Protein AF-A0A2V5U5K7-F1 (afdb_monomer_lite)

Secondary structure (DSSP, 8-state):
-EEE-GGG-EEE------B-TTS-THHHHHHHHHHHHH---------S--TTB-TTHHHHHHTTGGGTTHHHHHHTTS-EEESSPPBPHHHHHT--TTGGGGGGSPPEEE-HHHHH--TT--HHHHHHHHHHHHHH--HHHHHHHHHHHHHHHHHHHHHTSPPP----------------------------------------

pLDDT: mean 73.52, std 21.2, range [29.97, 96.19]

Sequence (204 aa):
QKRVGLGGRHFFIWKFRTMKMSAETQTHEHYFEQLMRIDCPMTKLDAFSDPRLAPFGRILRASGLDELPQIFNVLCGEMSLVGPRPCTPNEFAHYEPWQRERVNGLPGLTGYWQVNGKNKTTFNEMIAMDLFYLKNMSILLDLKIMLKTCAVIAEQLFESRPAARCNLEDGSPRSPAAPSQQSGSHRSPTYANFPHVTGISSKQ

Structure (mmCIF, N/CA/C/O backbone):
data_AF-A0A2V5U5K7-F1
#
_entry.id   AF-A0A2V5U5K7-F1
#
loop_
_atom_site.group_PDB
_atom_site.id
_atom_site.type_symbol
_atom_site.label_atom_id
_atom_site.label_alt_id
_atom_site.label_comp_id
_atom_site.label_asym_id
_atom_site.label_entity_id
_atom_site.label_seq_id
_atom_site.pdbx_PDB_ins_code
_atom_site.Cartn_x
_atom_site.Cartn_y
_atom_site.Cartn_z
_atom_site.occupancy
_atom_site.B_iso_or_equiv
_atom_site.auth_seq_id
_atom_site.auth_comp_id
_atom_site.auth_asym_id
_atom_site.auth_atom_id
_atom_site.pdbx_PDB_model_num
ATOM 1 N N . GLN A 1 1 ? -6.409 -7.627 -11.036 1.00 88.19 1 GLN A N 1
ATOM 2 C CA . GLN A 1 1 ? -5.490 -8.653 -10.481 1.00 88.19 1 GLN A CA 1
ATOM 3 C C . GLN A 1 1 ? -6.052 -9.144 -9.150 1.00 88.19 1 GLN A C 1
ATOM 5 O O . GLN A 1 1 ? -6.595 -8.323 -8.426 1.00 88.19 1 GLN A O 1
ATOM 10 N N . LYS A 1 2 ? -5.966 -10.441 -8.821 1.00 92.31 2 LYS A N 1
ATOM 11 C CA . LYS A 1 2 ? -6.504 -10.967 -7.551 1.00 92.31 2 LYS A CA 1
ATOM 12 C C . LYS A 1 2 ? -5.651 -10.511 -6.358 1.00 92.31 2 LYS A C 1
ATOM 14 O O . LYS A 1 2 ? -4.417 -10.533 -6.433 1.00 92.31 2 LYS A O 1
ATOM 19 N N . ARG A 1 3 ? -6.306 -10.086 -5.281 1.00 94.19 3 ARG A N 1
ATOM 20 C CA . ARG A 1 3 ? -5.706 -9.610 -4.027 1.00 94.19 3 ARG A CA 1
ATOM 21 C C . ARG A 1 3 ? -6.491 -10.108 -2.826 1.00 94.19 3 ARG A C 1
ATOM 23 O O . ARG A 1 3 ? -7.615 -10.586 -2.978 1.00 94.19 3 ARG A O 1
ATOM 30 N N . VAL A 1 4 ? -5.872 -10.004 -1.659 1.00 94.69 4 VAL A N 1
ATOM 31 C CA . VAL A 1 4 ? -6.498 -10.255 -0.361 1.00 94.69 4 VAL A CA 1
ATOM 32 C C . VAL A 1 4 ? -6.876 -8.910 0.262 1.00 94.69 4 VAL A C 1
ATOM 34 O O . VAL A 1 4 ? -6.059 -7.991 0.298 1.00 94.69 4 VAL A O 1
ATOM 37 N N . GLY A 1 5 ? -8.128 -8.786 0.687 1.00 93.06 5 GLY A N 1
ATOM 38 C CA . GLY A 1 5 ? -8.700 -7.614 1.343 1.00 93.06 5 GLY A CA 1
ATOM 39 C C . GLY A 1 5 ? -9.180 -7.933 2.757 1.00 93.06 5 GLY A C 1
ATOM 40 O O . GLY A 1 5 ? -8.693 -8.872 3.390 1.00 93.06 5 GLY A O 1
ATOM 41 N N . LEU A 1 6 ? -10.143 -7.148 3.244 1.00 94.75 6 LEU A N 1
ATOM 42 C CA . LEU A 1 6 ? -10.627 -7.222 4.624 1.00 94.75 6 LEU A CA 1
ATOM 43 C C . LEU A 1 6 ? -11.079 -8.641 5.010 1.00 94.75 6 LEU A C 1
ATOM 45 O O . LEU A 1 6 ? -11.824 -9.303 4.280 1.00 94.75 6 LEU A O 1
ATOM 49 N N . GLY A 1 7 ? -10.623 -9.104 6.173 1.00 93.69 7 GLY A N 1
ATOM 50 C CA . GLY A 1 7 ? -10.934 -10.426 6.717 1.00 93.69 7 GLY A CA 1
ATOM 51 C C . GLY A 1 7 ? -10.359 -11.582 5.896 1.00 93.69 7 GLY A C 1
ATOM 52 O O . GLY A 1 7 ? -10.878 -12.692 5.958 1.00 93.69 7 GLY A O 1
ATOM 53 N N . GLY A 1 8 ? -9.339 -11.329 5.070 1.00 92.62 8 GLY A N 1
ATOM 54 C CA . GLY A 1 8 ? -8.746 -12.344 4.198 1.00 92.62 8 GLY A CA 1
ATOM 55 C C . GLY A 1 8 ? -9.569 -12.637 2.939 1.00 92.62 8 GLY A C 1
ATOM 56 O O . GLY A 1 8 ? -9.265 -13.576 2.202 1.00 92.62 8 GLY A O 1
ATOM 57 N N . ARG A 1 9 ? -10.622 -11.856 2.664 1.00 93.75 9 ARG A N 1
ATOM 58 C CA . ARG A 1 9 ? -11.471 -12.058 1.486 1.00 93.75 9 ARG A CA 1
ATOM 59 C C . ARG A 1 9 ? -10.730 -11.693 0.211 1.00 93.75 9 ARG A C 1
ATOM 61 O O . ARG A 1 9 ? -10.046 -10.678 0.137 1.00 93.75 9 ARG A O 1
ATOM 68 N N . HIS A 1 10 ? -10.918 -12.491 -0.831 1.00 95.06 10 HIS A N 1
ATOM 69 C CA . HIS A 1 10 ? -10.359 -12.170 -2.135 1.00 95.06 10 HIS A CA 1
ATOM 70 C C . HIS A 1 10 ? -11.189 -11.110 -2.861 1.00 95.06 10 HIS A C 1
ATOM 72 O O . HIS A 1 10 ? -12.415 -11.189 -2.870 1.00 95.06 10 HIS A O 1
ATOM 78 N N . PHE A 1 11 ? -10.508 -10.186 -3.534 1.00 94.25 11 PHE A N 1
ATOM 79 C CA . PHE A 1 11 ? -11.113 -9.214 -4.443 1.00 94.25 11 PHE A CA 1
ATOM 80 C C . PHE A 1 11 ? -10.191 -8.946 -5.640 1.00 94.25 11 PHE A C 1
ATOM 82 O O . PHE A 1 11 ? -9.052 -9.433 -5.691 1.00 94.25 11 PHE A O 1
ATOM 89 N N . PHE A 1 12 ? -10.683 -8.211 -6.636 1.00 93.62 12 PHE A N 1
ATOM 90 C CA . PHE A 1 12 ? -9.912 -7.883 -7.832 1.00 93.62 12 PHE A CA 1
ATOM 91 C C . PHE A 1 12 ? -9.558 -6.403 -7.868 1.00 93.62 12 PHE A C 1
ATOM 93 O O . PHE A 1 12 ? -10.430 -5.567 -8.051 1.00 93.62 12 PHE A O 1
ATOM 100 N N . ILE A 1 13 ? -8.264 -6.087 -7.808 1.00 91.94 13 ILE A N 1
ATOM 101 C CA . ILE A 1 13 ? -7.799 -4.720 -8.058 1.00 91.94 13 ILE A CA 1
ATOM 102 C C . ILE A 1 13 ? -7.839 -4.403 -9.551 1.00 91.94 13 ILE A C 1
ATOM 104 O O . ILE A 1 13 ? -7.396 -5.212 -10.383 1.00 91.94 13 ILE A O 1
ATOM 108 N N . TRP A 1 14 ? -8.313 -3.213 -9.891 1.00 88.12 14 TRP A N 1
ATOM 109 C CA . TRP A 1 14 ? -8.261 -2.690 -11.249 1.00 88.12 14 TRP A CA 1
ATOM 110 C C . TRP A 1 14 ? -6.932 -1.968 -11.475 1.00 88.12 14 TRP A C 1
ATOM 112 O O . TRP A 1 14 ? -6.544 -1.111 -10.696 1.00 88.12 14 TRP A O 1
ATOM 122 N N . LYS A 1 15 ? -6.211 -2.298 -12.548 1.00 83.88 15 LYS A N 1
ATOM 123 C CA . LYS A 1 15 ? -5.007 -1.560 -12.955 1.00 83.88 15 LYS A CA 1
ATOM 124 C C . LYS A 1 15 ? -4.813 -1.635 -14.458 1.00 83.88 15 LYS A C 1
ATOM 126 O O . LYS A 1 15 ? -5.162 -2.648 -15.071 1.00 83.88 15 LYS A O 1
ATOM 131 N N . PHE A 1 16 ? -4.214 -0.607 -15.048 1.00 82.44 16 PHE A N 1
ATOM 132 C CA . PHE A 1 16 ? -3.812 -0.683 -16.445 1.00 82.44 16 PHE A CA 1
ATOM 133 C C . PHE A 1 16 ? -2.623 -1.630 -16.607 1.00 82.44 16 PHE A C 1
ATOM 135 O O . PHE A 1 16 ? -1.708 -1.712 -15.780 1.00 82.44 16 PHE A O 1
ATOM 142 N N . ARG A 1 17 ? -2.641 -2.389 -17.701 1.00 80.00 17 ARG A N 1
ATOM 143 C CA . ARG A 1 17 ? -1.547 -3.290 -18.049 1.00 80.00 1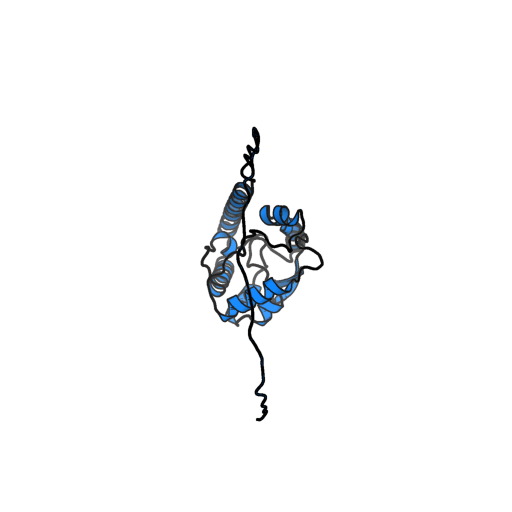7 ARG A CA 1
ATOM 144 C C . ARG A 1 17 ? -0.373 -2.469 -18.581 1.00 80.00 17 ARG A C 1
ATOM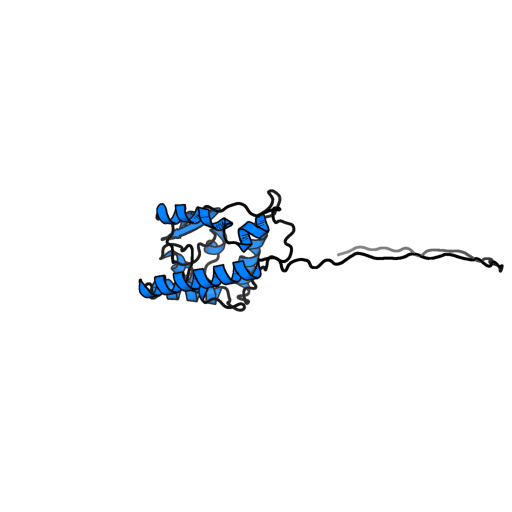 146 O O . ARG A 1 17 ? -0.487 -1.817 -19.610 1.00 80.00 17 ARG A O 1
ATOM 153 N N . THR A 1 18 ?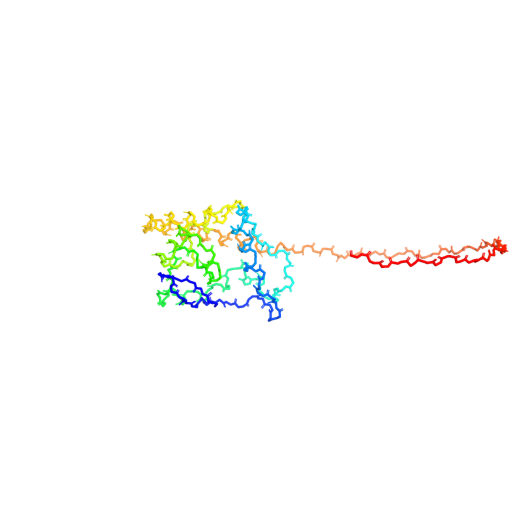 0.770 -2.561 -17.907 1.00 75.31 18 THR A N 1
ATOM 154 C CA . THR A 1 18 ? 2.004 -1.844 -18.280 1.00 75.31 18 THR A CA 1
ATOM 155 C C . THR A 1 18 ? 3.102 -2.753 -18.849 1.00 75.31 18 THR A C 1
ATOM 157 O O . THR A 1 18 ? 4.095 -2.259 -19.383 1.00 75.31 18 THR A O 1
ATOM 160 N N . MET A 1 19 ? 2.920 -4.079 -18.796 1.00 76.25 19 MET A N 1
ATOM 161 C CA . MET A 1 19 ? 3.853 -5.085 -19.332 1.00 76.25 19 MET A CA 1
ATOM 162 C C . MET A 1 19 ? 3.303 -5.761 -20.596 1.00 76.25 19 MET A C 1
ATOM 164 O O . MET A 1 19 ? 2.086 -5.917 -20.740 1.00 76.25 19 MET A O 1
ATOM 168 N N . LYS A 1 20 ? 4.200 -6.189 -21.496 1.00 71.62 20 LYS A N 1
ATOM 169 C CA . LYS A 1 20 ? 3.875 -6.958 -22.715 1.00 71.62 20 LYS A CA 1
ATOM 170 C C . LYS A 1 20 ? 3.161 -8.275 -22.362 1.00 71.62 20 LYS A C 1
ATOM 172 O O . LYS A 1 20 ? 3.387 -8.830 -21.292 1.00 71.62 20 LYS A O 1
ATOM 177 N N . MET A 1 21 ? 2.311 -8.794 -23.257 1.00 56.88 21 MET A N 1
ATOM 178 C CA . MET A 1 21 ? 1.532 -10.027 -23.015 1.00 56.88 21 MET A CA 1
ATOM 179 C C . MET A 1 21 ? 2.399 -11.251 -22.691 1.00 56.88 21 MET A C 1
ATOM 181 O O . MET A 1 21 ? 2.011 -12.041 -21.840 1.00 56.88 21 MET A O 1
ATOM 185 N N . SER A 1 22 ? 3.572 -11.368 -23.315 1.00 56.72 22 SER A N 1
ATOM 186 C CA . SER A 1 22 ? 4.508 -12.483 -23.112 1.00 56.72 22 SER A CA 1
ATOM 187 C C . SER A 1 22 ? 5.474 -12.275 -21.942 1.00 56.72 22 SER A C 1
ATOM 189 O O . SER A 1 22 ? 6.411 -13.049 -21.776 1.00 56.72 22 SER A O 1
ATOM 191 N N . ALA A 1 23 ? 5.308 -11.205 -21.161 1.00 57.84 23 ALA A N 1
ATOM 192 C CA . ALA A 1 23 ? 6.158 -10.963 -20.011 1.00 57.84 23 ALA A CA 1
ATOM 193 C C . ALA A 1 23 ? 5.717 -11.833 -18.831 1.00 57.84 23 ALA A C 1
ATOM 195 O O . ALA A 1 23 ? 4.602 -11.701 -18.318 1.00 57.84 23 ALA A O 1
ATOM 196 N N . GLU A 1 24 ? 6.615 -12.700 -18.383 1.00 53.34 24 GLU A N 1
ATOM 197 C CA . GLU A 1 24 ? 6.381 -13.564 -17.237 1.00 53.34 24 GLU A CA 1
ATOM 198 C C . GLU A 1 24 ? 6.115 -12.723 -15.977 1.00 53.34 24 GLU A C 1
ATOM 200 O O . GLU A 1 24 ? 6.909 -11.863 -15.588 1.00 53.34 24 GLU A O 1
ATOM 205 N N . THR A 1 25 ? 4.942 -12.929 -15.372 1.00 56.34 25 THR A N 1
ATOM 206 C CA . THR A 1 25 ? 4.463 -12.164 -14.204 1.00 56.34 25 THR A CA 1
ATOM 207 C C . THR A 1 25 ? 5.018 -12.726 -12.882 1.00 56.34 25 THR A C 1
ATOM 209 O O . THR A 1 25 ? 4.936 -12.065 -11.849 1.00 56.34 25 THR A O 1
ATOM 212 N N . GLN A 1 26 ? 5.645 -13.910 -12.924 1.00 56.28 26 GLN A N 1
ATOM 213 C CA . GLN A 1 26 ? 6.143 -14.656 -11.759 1.00 56.28 26 GLN A CA 1
ATOM 214 C C . GLN A 1 26 ? 7.311 -13.965 -11.035 1.00 56.28 26 GLN A C 1
ATOM 216 O O . GLN A 1 26 ? 7.551 -14.217 -9.859 1.00 56.28 26 GLN A O 1
ATOM 221 N N . THR A 1 27 ? 8.018 -13.039 -11.692 1.00 61.28 27 THR A N 1
ATOM 222 C CA . THR A 1 27 ? 9.215 -12.400 -11.117 1.00 61.28 27 THR A CA 1
ATOM 223 C C . THR A 1 27 ? 8.913 -11.552 -9.881 1.00 61.28 27 THR A C 1
ATOM 225 O O . THR A 1 27 ? 9.744 -11.473 -8.986 1.00 61.28 27 THR A O 1
ATOM 228 N N . HIS A 1 28 ? 7.738 -10.916 -9.807 1.00 64.19 28 HIS A N 1
ATOM 229 C CA . HIS A 1 28 ? 7.380 -10.101 -8.641 1.00 64.19 28 HIS A CA 1
ATOM 230 C C . HIS A 1 28 ? 6.989 -10.971 -7.440 1.00 64.19 28 HIS A C 1
ATOM 232 O O . HIS A 1 28 ? 7.332 -10.641 -6.313 1.00 64.19 28 HIS A O 1
ATOM 238 N N . GLU A 1 29 ? 6.288 -12.083 -7.668 1.00 66.38 29 GLU A N 1
ATOM 239 C CA . GLU A 1 29 ? 5.930 -13.022 -6.598 1.00 66.38 29 GLU A CA 1
ATOM 240 C C . GLU A 1 29 ? 7.185 -13.690 -6.033 1.00 66.38 29 GLU A C 1
ATOM 242 O O . GLU A 1 29 ? 7.391 -13.656 -4.823 1.00 66.38 29 GLU A O 1
ATOM 247 N N . HIS A 1 30 ? 8.087 -14.149 -6.905 1.00 65.06 30 HIS A N 1
ATOM 248 C CA . HIS A 1 30 ? 9.353 -14.739 -6.479 1.00 65.06 30 HIS A CA 1
ATOM 249 C C . HIS A 1 30 ? 10.253 -13.744 -5.729 1.00 65.06 30 HIS A C 1
ATOM 251 O O . HIS A 1 30 ? 10.890 -14.100 -4.741 1.00 65.06 30 HIS A O 1
ATOM 257 N N . TYR A 1 31 ? 10.278 -12.476 -6.157 1.00 70.75 31 TYR A N 1
ATOM 258 C CA . TYR A 1 31 ? 11.015 -11.426 -5.452 1.00 70.75 31 TYR A CA 1
ATOM 259 C C . TYR A 1 31 ? 10.493 -11.226 -4.023 1.00 70.75 31 TYR A C 1
ATOM 261 O O . TYR A 1 31 ? 11.276 -11.200 -3.077 1.00 70.75 31 TYR A O 1
ATOM 269 N N . PHE A 1 32 ? 9.171 -11.142 -3.845 1.00 70.44 32 PHE A N 1
ATOM 270 C CA . PHE A 1 32 ? 8.579 -11.008 -2.513 1.00 70.44 32 PHE A CA 1
ATOM 271 C C . PHE A 1 32 ? 8.775 -12.260 -1.654 1.00 70.44 32 PHE A C 1
ATOM 273 O O . PHE A 1 32 ? 9.061 -12.127 -0.470 1.00 70.44 32 PHE A O 1
ATOM 280 N N . GLU A 1 33 ? 8.695 -13.462 -2.225 1.00 73.81 33 GLU A N 1
ATOM 281 C CA . GLU A 1 33 ? 9.037 -14.703 -1.516 1.00 73.81 33 GLU A CA 1
ATOM 282 C C . GLU A 1 33 ? 10.478 -14.693 -0.998 1.00 73.81 33 GLU A C 1
ATOM 284 O O . GLU A 1 33 ? 10.725 -15.041 0.157 1.00 73.81 33 GLU A O 1
ATOM 289 N N . GLN A 1 34 ? 11.434 -14.251 -1.818 1.00 73.69 34 GLN A N 1
ATOM 290 C CA . GLN A 1 34 ? 12.827 -14.111 -1.394 1.00 73.69 34 GLN A CA 1
ATOM 291 C C . GLN A 1 34 ? 12.980 -13.080 -0.270 1.00 73.69 34 GLN A C 1
ATOM 293 O O . GLN A 1 34 ? 13.659 -13.363 0.718 1.00 73.69 34 GLN A O 1
ATOM 298 N N . LEU A 1 35 ? 12.313 -11.925 -0.377 1.00 75.50 35 LEU A N 1
ATOM 299 C CA . LEU A 1 35 ? 12.315 -10.909 0.678 1.00 75.50 35 LEU A CA 1
ATOM 300 C C . LEU A 1 35 ? 11.711 -11.432 1.985 1.00 75.50 35 LEU A C 1
ATOM 302 O O . LEU A 1 35 ? 12.263 -11.164 3.042 1.00 75.50 35 LEU A O 1
ATOM 306 N N . MET A 1 36 ? 10.625 -12.207 1.930 1.00 74.44 36 MET A N 1
ATOM 307 C CA . MET A 1 36 ? 10.017 -12.807 3.124 1.00 74.44 36 MET A CA 1
ATOM 308 C C . MET A 1 36 ? 10.948 -13.818 3.804 1.00 74.44 36 MET A C 1
ATOM 310 O O . MET A 1 36 ? 10.955 -13.911 5.027 1.00 74.44 36 MET A O 1
ATOM 314 N N . ARG A 1 37 ? 11.749 -14.567 3.031 1.00 73.69 37 ARG A N 1
ATOM 315 C CA . ARG A 1 37 ? 12.681 -15.570 3.579 1.00 73.69 37 ARG A CA 1
ATOM 316 C C . ARG A 1 37 ? 13.963 -14.967 4.148 1.00 73.69 37 ARG A C 1
ATOM 318 O O . ARG A 1 37 ? 14.485 -15.497 5.121 1.00 73.69 37 ARG A O 1
ATOM 325 N N . ILE A 1 38 ? 14.501 -13.930 3.508 1.00 75.75 38 ILE A N 1
ATOM 326 C CA . ILE A 1 38 ? 15.816 -13.353 3.843 1.00 75.75 38 ILE A CA 1
ATOM 327 C C . ILE A 1 38 ? 15.669 -12.098 4.728 1.00 75.75 38 ILE A C 1
ATOM 329 O O . ILE A 1 38 ? 16.622 -11.712 5.397 1.00 75.75 38 ILE A O 1
ATOM 333 N N . ASP A 1 39 ? 14.486 -11.470 4.737 1.00 76.44 39 ASP A N 1
ATOM 334 C CA . ASP A 1 39 ? 14.166 -10.187 5.389 1.00 76.44 39 ASP A CA 1
ATOM 335 C C . ASP A 1 39 ? 15.204 -9.087 5.113 1.00 76.44 39 ASP A C 1
ATOM 337 O O . ASP A 1 39 ? 15.543 -8.266 5.964 1.00 76.44 39 ASP A O 1
ATOM 341 N N . CYS A 1 40 ? 15.748 -9.076 3.895 1.00 73.94 40 CYS A N 1
ATOM 342 C CA . CYS A 1 40 ? 16.704 -8.065 3.475 1.00 73.94 40 CYS A CA 1
ATOM 343 C C . CYS A 1 40 ? 16.001 -6.760 3.051 1.00 73.94 40 CYS A C 1
ATOM 345 O O . CYS A 1 40 ? 14.808 -6.760 2.727 1.00 73.94 40 CYS A O 1
ATOM 347 N N . PRO A 1 41 ? 16.730 -5.627 3.041 1.00 73.38 41 PRO A N 1
ATOM 348 C CA . PRO A 1 41 ? 16.193 -4.351 2.588 1.00 73.38 41 PRO A CA 1
ATOM 349 C C . PRO A 1 41 ? 15.579 -4.434 1.189 1.00 73.38 41 PRO A C 1
ATOM 351 O O . PRO A 1 41 ? 16.236 -4.852 0.230 1.00 73.38 41 PRO A O 1
ATOM 354 N N . MET A 1 42 ? 14.328 -3.990 1.057 1.00 67.56 42 MET A N 1
ATOM 355 C CA . MET A 1 42 ? 13.655 -3.956 -0.233 1.00 67.56 42 MET A CA 1
ATOM 356 C C . MET A 1 42 ? 14.300 -2.880 -1.104 1.00 67.56 42 MET A C 1
ATOM 358 O O . MET A 1 42 ? 14.233 -1.686 -0.817 1.00 67.56 42 MET A O 1
ATOM 362 N N . THR A 1 43 ? 14.932 -3.312 -2.189 1.00 60.72 43 THR A N 1
ATOM 363 C CA . THR A 1 43 ? 15.426 -2.393 -3.212 1.00 60.72 43 THR A CA 1
ATOM 364 C C . THR A 1 43 ? 14.256 -2.107 -4.140 1.00 60.72 43 THR A C 1
ATOM 366 O O . THR A 1 43 ? 13.652 -3.043 -4.667 1.00 60.72 43 THR A O 1
ATOM 369 N N . LYS A 1 44 ? 13.899 -0.831 -4.342 1.00 55.94 44 LYS A N 1
ATOM 370 C CA . LYS A 1 44 ? 12.971 -0.491 -5.425 1.00 55.94 44 LYS A CA 1
ATOM 371 C C . LYS A 1 44 ? 13.561 -1.077 -6.702 1.00 55.94 44 LYS A C 1
ATOM 373 O O . LYS A 1 44 ? 14.709 -0.800 -7.039 1.00 55.94 44 LYS A O 1
ATOM 378 N N . LEU A 1 45 ? 12.795 -1.930 -7.377 1.00 53.88 45 LEU A N 1
ATOM 379 C CA . LEU A 1 45 ? 13.107 -2.383 -8.728 1.00 53.88 45 LEU A CA 1
ATOM 380 C C . LEU A 1 45 ? 12.953 -1.167 -9.645 1.00 53.88 45 LEU A C 1
ATOM 382 O O . LEU A 1 45 ? 11.932 -1.003 -10.315 1.00 53.88 45 LEU A O 1
ATOM 386 N N . ASP A 1 46 ? 13.923 -0.258 -9.581 1.00 51.31 46 ASP A N 1
ATOM 387 C CA . ASP A 1 46 ? 13.888 0.975 -10.336 1.00 51.31 46 ASP A CA 1
ATOM 388 C C . ASP A 1 46 ? 13.991 0.640 -11.818 1.00 51.31 46 ASP A C 1
ATOM 390 O O . ASP A 1 46 ? 14.825 -0.139 -12.284 1.00 51.31 46 ASP A O 1
ATOM 394 N N . ALA A 1 47 ? 13.045 1.237 -12.531 1.00 49.81 47 ALA A N 1
ATOM 395 C CA . ALA A 1 47 ? 12.655 1.057 -13.916 1.00 49.81 47 ALA A CA 1
ATOM 396 C C . ALA A 1 47 ? 13.721 1.470 -14.949 1.00 49.81 47 ALA A C 1
ATOM 398 O O . ALA A 1 47 ? 13.377 1.935 -16.042 1.00 49.81 47 ALA A O 1
ATOM 399 N N . PHE A 1 48 ? 15.007 1.295 -14.655 1.00 45.31 48 PHE A N 1
ATOM 400 C CA . PHE A 1 48 ? 16.062 1.484 -15.638 1.00 45.31 48 PHE A CA 1
ATOM 401 C C . PHE A 1 48 ? 16.153 0.244 -16.532 1.00 45.31 48 PHE A C 1
ATOM 403 O O . PHE A 1 48 ? 16.988 -0.637 -16.376 1.00 45.31 48 PHE A O 1
ATOM 410 N N . SER A 1 49 ? 15.254 0.231 -17.522 1.00 53.28 49 SER A N 1
ATOM 411 C CA . SER A 1 49 ? 15.271 -0.647 -18.695 1.00 53.28 49 SER A CA 1
ATOM 412 C C . SER A 1 49 ? 14.809 -2.093 -18.471 1.00 53.28 49 SER A C 1
ATOM 414 O O . SER A 1 49 ? 15.482 -3.037 -18.872 1.00 53.28 49 SER A O 1
ATOM 416 N N . ASP A 1 50 ? 13.613 -2.292 -17.898 1.00 61.59 50 ASP A N 1
ATOM 417 C CA . ASP A 1 50 ? 12.960 -3.607 -17.979 1.00 61.59 50 ASP A CA 1
ATOM 418 C C . ASP A 1 50 ? 12.424 -3.831 -19.418 1.00 61.59 50 ASP A C 1
ATOM 420 O O . ASP A 1 50 ? 11.455 -3.168 -19.821 1.00 61.59 50 ASP A O 1
ATOM 424 N N . PRO A 1 51 ? 13.000 -4.763 -20.212 1.00 63.34 51 PRO A N 1
ATOM 425 C CA . PRO A 1 51 ? 12.603 -5.006 -21.606 1.00 63.34 51 PRO A CA 1
ATOM 426 C C . PRO A 1 51 ? 11.160 -5.529 -21.747 1.00 63.34 51 PRO A C 1
ATOM 428 O O . PRO A 1 51 ? 10.602 -5.569 -22.857 1.00 63.34 51 PRO A O 1
ATOM 431 N N . ARG A 1 52 ? 10.535 -5.915 -20.626 1.00 68.19 52 ARG A N 1
ATOM 432 C CA . ARG A 1 52 ? 9.156 -6.410 -20.539 1.00 68.19 52 ARG A CA 1
ATOM 433 C C . ARG A 1 52 ? 8.104 -5.303 -20.542 1.00 68.19 52 ARG A C 1
ATOM 435 O O . ARG A 1 52 ? 6.917 -5.606 -20.692 1.00 68.19 52 ARG A O 1
ATOM 442 N N . LEU A 1 53 ? 8.495 -4.038 -20.383 1.00 68.62 53 LEU A N 1
ATOM 443 C CA . LEU A 1 53 ? 7.564 -2.910 -20.424 1.00 68.62 53 LEU A CA 1
ATOM 444 C C . LEU A 1 53 ? 7.004 -2.688 -21.835 1.00 68.62 53 LEU A C 1
ATOM 446 O O . LEU A 1 53 ? 7.699 -2.829 -22.843 1.00 68.62 53 LEU A O 1
ATOM 450 N N . ALA A 1 54 ? 5.720 -2.332 -21.907 1.00 71.06 54 ALA A N 1
ATOM 451 C CA . ALA A 1 54 ? 5.114 -1.837 -23.141 1.00 71.06 54 ALA A CA 1
ATOM 452 C C . ALA A 1 54 ? 5.678 -0.438 -23.491 1.00 71.06 54 ALA A C 1
ATOM 454 O O . ALA A 1 54 ? 6.121 0.265 -22.579 1.00 71.06 54 ALA A O 1
ATOM 455 N N . PRO A 1 55 ? 5.620 0.016 -24.762 1.00 67.56 55 PRO A N 1
ATOM 456 C CA . PRO A 1 55 ? 6.189 1.305 -25.189 1.00 67.56 55 PRO A CA 1
ATOM 457 C C . PRO A 1 55 ? 5.745 2.508 -24.337 1.00 67.56 55 PRO A C 1
ATOM 459 O O . PRO A 1 55 ? 6.560 3.357 -23.989 1.00 67.56 55 PRO A O 1
ATOM 462 N N . PHE A 1 56 ? 4.476 2.531 -23.915 1.00 72.75 56 PHE A N 1
ATOM 463 C CA . PHE A 1 56 ? 3.926 3.543 -23.002 1.00 72.75 56 PHE A CA 1
ATOM 464 C C . PHE A 1 56 ? 3.900 3.103 -21.529 1.00 72.75 56 PHE A C 1
ATOM 466 O O . PHE A 1 56 ? 3.628 3.909 -20.643 1.00 72.75 56 PHE A O 1
ATOM 473 N N . GLY A 1 57 ? 4.224 1.841 -21.234 1.00 72.00 57 GLY A N 1
ATOM 474 C CA . GLY A 1 57 ? 4.167 1.267 -19.888 1.00 72.00 57 GLY A CA 1
ATOM 475 C C . GLY A 1 57 ? 5.108 1.951 -18.897 1.00 72.00 57 GLY A C 1
ATOM 476 O O . GLY A 1 57 ? 4.770 2.066 -17.722 1.00 72.00 57 GLY A O 1
ATOM 477 N N . ARG A 1 58 ? 6.250 2.466 -19.376 1.00 71.44 58 ARG A N 1
ATOM 478 C CA . ARG A 1 58 ? 7.177 3.257 -18.555 1.00 71.44 58 ARG A CA 1
ATOM 479 C C . ARG A 1 58 ? 6.543 4.563 -18.084 1.00 71.44 58 ARG A C 1
ATOM 481 O O . ARG A 1 58 ? 6.625 4.868 -16.905 1.00 71.44 58 ARG A O 1
ATOM 488 N N . ILE A 1 59 ? 5.895 5.300 -18.989 1.00 74.44 59 ILE A N 1
ATOM 489 C CA . ILE A 1 59 ? 5.243 6.573 -18.655 1.00 74.44 59 ILE A CA 1
ATOM 490 C C . ILE A 1 59 ? 4.076 6.314 -17.703 1.00 74.44 59 ILE A C 1
ATOM 492 O O . ILE A 1 59 ? 3.967 7.004 -16.697 1.00 74.44 59 ILE A O 1
ATOM 496 N N . LEU A 1 60 ? 3.255 5.288 -17.962 1.00 72.88 60 LEU A N 1
ATOM 497 C CA . LEU A 1 60 ? 2.133 4.941 -17.083 1.00 72.88 60 LEU A CA 1
ATOM 498 C C . LEU A 1 60 ? 2.581 4.590 -15.655 1.00 72.88 60 LEU A C 1
ATOM 500 O O . LEU A 1 60 ? 1.951 5.055 -14.714 1.00 72.88 60 LEU A O 1
ATOM 504 N N . ARG A 1 61 ? 3.669 3.822 -15.486 1.00 74.56 61 ARG A N 1
ATOM 505 C CA . ARG A 1 61 ? 4.218 3.513 -14.151 1.00 74.56 61 ARG A CA 1
ATOM 506 C C . ARG A 1 61 ? 4.850 4.730 -13.484 1.00 74.56 61 ARG A C 1
ATOM 508 O O . ARG A 1 61 ? 4.605 4.973 -12.313 1.00 74.56 61 ARG A O 1
ATOM 515 N N . ALA A 1 62 ? 5.647 5.494 -14.232 1.00 68.94 62 ALA A N 1
ATOM 516 C CA . ALA A 1 62 ? 6.336 6.680 -13.723 1.00 68.94 62 ALA A CA 1
ATOM 517 C C . ALA A 1 62 ? 5.363 7.786 -13.282 1.00 68.94 62 ALA A C 1
ATOM 519 O O . ALA A 1 62 ? 5.651 8.548 -12.369 1.00 68.94 62 ALA A O 1
ATOM 520 N N . SER A 1 63 ? 4.198 7.858 -13.926 1.00 69.56 63 SER A N 1
ATOM 521 C CA . SER A 1 63 ? 3.140 8.809 -13.583 1.00 69.56 63 SER A CA 1
ATOM 522 C C . SER A 1 63 ? 2.129 8.280 -12.563 1.00 69.56 63 SER A C 1
ATOM 524 O O . SER A 1 63 ? 1.197 9.003 -12.219 1.00 69.56 63 SER A O 1
ATOM 526 N N . GLY A 1 64 ? 2.257 7.023 -12.116 1.00 71.69 64 GLY A N 1
ATOM 527 C CA . GLY A 1 64 ? 1.264 6.355 -11.265 1.00 71.69 64 GLY A CA 1
ATOM 528 C C . GLY A 1 64 ? -0.106 6.158 -11.931 1.00 71.69 64 GLY A C 1
ATOM 529 O O . GLY A 1 64 ? -1.059 5.718 -11.288 1.00 71.69 64 GLY A O 1
ATOM 530 N N . LEU A 1 65 ? -0.233 6.466 -13.228 1.00 77.88 65 LEU A N 1
ATOM 531 C CA . LEU A 1 65 ? -1.503 6.398 -13.948 1.00 77.88 65 LEU A CA 1
ATOM 532 C C . LEU A 1 65 ? -2.011 4.963 -14.089 1.00 77.88 65 LEU A C 1
ATOM 534 O O . LEU A 1 65 ? -3.210 4.765 -14.283 1.00 77.88 65 LEU A O 1
ATOM 538 N N . ASP A 1 66 ? -1.139 3.955 -13.981 1.00 78.62 66 ASP A N 1
ATOM 539 C CA . ASP A 1 66 ? -1.564 2.559 -14.062 1.00 78.62 66 ASP A CA 1
ATOM 540 C C . ASP A 1 66 ? -2.445 2.111 -12.892 1.00 78.62 66 ASP A C 1
ATOM 542 O O . ASP A 1 66 ? -3.156 1.113 -13.023 1.00 78.62 66 ASP A O 1
ATOM 546 N N . GLU A 1 67 ? -2.457 2.867 -11.796 1.00 82.38 67 GLU A N 1
ATOM 547 C CA . GLU A 1 67 ? -3.241 2.582 -10.596 1.00 82.38 67 GLU A CA 1
ATOM 548 C C . GLU A 1 67 ? -4.535 3.398 -10.496 1.00 82.38 67 GLU A C 1
ATOM 550 O O . GLU A 1 67 ? -5.368 3.090 -9.650 1.00 82.38 67 GLU A O 1
ATOM 555 N N . LEU A 1 68 ? -4.783 4.350 -11.408 1.00 83.31 68 LEU A N 1
ATOM 556 C CA . LEU A 1 68 ? -6.035 5.122 -11.440 1.00 83.31 68 LEU A CA 1
ATOM 557 C C . LEU A 1 68 ? -7.314 4.268 -11.402 1.00 83.31 68 LEU A C 1
ATOM 559 O O . LEU A 1 68 ? -8.251 4.653 -10.700 1.00 83.31 68 LEU A O 1
ATOM 563 N N . PRO A 1 69 ? -7.397 3.106 -12.086 1.00 88.25 69 PRO A N 1
ATOM 564 C CA . PRO A 1 69 ? -8.594 2.276 -12.013 1.00 88.25 69 PRO A CA 1
ATOM 565 C C . PRO A 1 69 ? -8.905 1.756 -10.598 1.00 88.25 69 PRO A C 1
ATOM 567 O O . PRO A 1 69 ? -10.050 1.407 -10.327 1.00 88.25 69 PRO A O 1
ATOM 570 N N . GLN A 1 70 ? -7.941 1.741 -9.669 1.00 90.38 70 GLN A N 1
ATOM 571 C CA . GLN A 1 70 ? -8.174 1.315 -8.284 1.00 90.38 70 GLN A CA 1
ATOM 572 C C . GLN A 1 70 ? -9.147 2.238 -7.534 1.00 90.38 70 GLN A C 1
ATOM 574 O O . GLN A 1 70 ? -9.755 1.810 -6.556 1.00 90.38 70 GLN A O 1
ATOM 579 N N . ILE A 1 71 ? -9.384 3.468 -8.011 1.00 89.19 71 ILE A N 1
ATOM 580 C CA . ILE A 1 71 ? -10.416 4.354 -7.448 1.00 89.19 71 ILE A CA 1
ATOM 581 C C . ILE A 1 71 ? -11.795 3.677 -7.496 1.00 89.19 71 ILE A C 1
ATOM 583 O O . ILE A 1 71 ? -12.572 3.816 -6.556 1.00 89.19 71 ILE A O 1
ATOM 587 N N . PHE A 1 72 ? -12.085 2.866 -8.521 1.00 91.50 72 PHE A N 1
ATOM 588 C CA . PHE A 1 72 ? -13.331 2.097 -8.569 1.00 91.50 72 PHE A CA 1
ATOM 589 C C . PHE A 1 72 ? -13.434 1.085 -7.421 1.00 91.50 72 PHE A C 1
ATOM 591 O O . PHE A 1 72 ? -14.509 0.942 -6.852 1.00 91.50 72 PHE A O 1
ATOM 598 N N . ASN A 1 73 ? -12.331 0.445 -7.013 1.00 94.06 73 ASN A N 1
ATOM 599 C CA . ASN A 1 73 ? -12.335 -0.449 -5.849 1.00 94.06 73 ASN A CA 1
ATOM 600 C C . ASN A 1 73 ? -12.650 0.306 -4.550 1.00 94.06 73 ASN A C 1
ATOM 602 O O . ASN A 1 73 ? -13.334 -0.232 -3.680 1.00 94.06 73 ASN A O 1
ATOM 606 N N . VAL A 1 74 ? -12.183 1.554 -4.429 1.00 93.31 74 VAL A N 1
ATOM 607 C CA . VAL A 1 74 ? -12.503 2.420 -3.284 1.00 93.31 74 VAL A CA 1
ATOM 608 C C . VAL A 1 74 ? -13.991 2.772 -3.276 1.00 93.31 74 VAL A C 1
ATOM 610 O O . VAL A 1 74 ? -14.656 2.629 -2.255 1.00 93.31 74 VAL A O 1
ATOM 613 N N . LEU A 1 75 ? -14.543 3.159 -4.428 1.00 91.75 75 LEU A N 1
ATOM 614 C CA . LEU A 1 75 ? -15.967 3.484 -4.564 1.00 91.75 75 LEU A CA 1
ATOM 615 C C . LEU A 1 75 ? -16.879 2.268 -4.335 1.00 91.75 75 LEU A C 1
ATOM 617 O O . LEU A 1 75 ? -17.971 2.414 -3.795 1.00 91.75 75 LEU A O 1
ATOM 621 N N . CYS A 1 76 ? -16.429 1.068 -4.708 1.00 93.00 76 CYS A N 1
ATOM 622 C CA . CYS A 1 76 ? -17.136 -0.188 -4.451 1.00 93.00 76 CYS A CA 1
ATOM 623 C C . CYS A 1 76 ? -16.996 -0.693 -3.001 1.00 93.00 76 CYS A C 1
ATOM 625 O O . CYS A 1 76 ? -17.590 -1.715 -2.664 1.00 93.00 76 CYS A O 1
ATOM 627 N N . GLY A 1 77 ? -16.219 -0.013 -2.148 1.00 93.00 77 GLY A N 1
ATOM 628 C CA . GLY A 1 77 ? -16.002 -0.400 -0.750 1.00 93.00 77 GLY A CA 1
ATOM 629 C C . GLY A 1 77 ? -15.080 -1.610 -0.556 1.00 93.00 77 GLY A C 1
ATOM 630 O O . GLY A 1 77 ? -15.014 -2.165 0.538 1.00 93.00 77 GLY A O 1
ATOM 631 N N . GLU A 1 78 ? -14.363 -2.036 -1.599 1.00 94.06 78 GLU A N 1
ATOM 632 C CA . GLU A 1 78 ? -13.367 -3.114 -1.515 1.00 94.06 78 GLU A CA 1
ATOM 633 C C . GLU A 1 78 ? -12.015 -2.604 -0.989 1.00 94.06 78 GLU A C 1
ATOM 635 O O . GLU A 1 78 ? -11.219 -3.376 -0.450 1.00 94.06 78 GLU A O 1
ATOM 640 N N . MET A 1 79 ? -11.760 -1.302 -1.151 1.00 95.50 79 MET A N 1
ATOM 641 C CA . MET A 1 79 ? -10.549 -0.601 -0.724 1.00 95.50 79 MET A CA 1
ATOM 642 C C . MET A 1 79 ? -10.886 0.712 -0.007 1.00 95.50 79 MET A C 1
ATOM 644 O O . MET A 1 79 ? -11.988 1.242 -0.116 1.00 95.50 79 MET A O 1
ATOM 648 N N . SER A 1 80 ? -9.898 1.257 0.694 1.00 94.75 80 SER A N 1
ATOM 649 C CA . SER A 1 80 ? -9.880 2.607 1.255 1.00 94.75 80 SER A CA 1
ATOM 650 C C . SER A 1 80 ? -8.878 3.483 0.493 1.00 94.75 80 SER A C 1
ATOM 652 O O . SER A 1 80 ? -7.985 2.980 -0.192 1.00 94.75 80 SER A O 1
ATOM 654 N N . LEU A 1 81 ? -8.984 4.809 0.624 1.00 93.1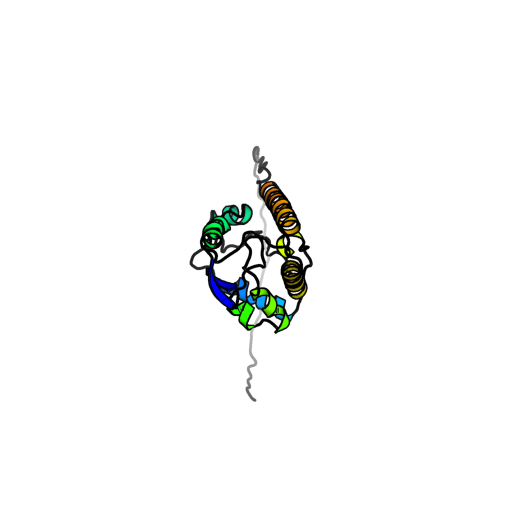2 81 LEU A N 1
ATOM 655 C CA . LEU A 1 81 ? -7.938 5.719 0.144 1.00 93.12 81 LEU A CA 1
ATOM 656 C C . LEU A 1 81 ? -6.627 5.490 0.901 1.00 93.12 81 LEU A C 1
ATOM 658 O O . LEU A 1 81 ? -5.570 5.401 0.281 1.00 93.12 81 LEU A O 1
ATOM 662 N N . VAL A 1 82 ? -6.715 5.359 2.226 1.00 95.62 82 VAL A N 1
ATOM 663 C CA . VAL A 1 82 ? -5.576 5.103 3.109 1.00 95.62 82 VAL A CA 1
ATOM 664 C C . VAL A 1 82 ? -5.776 3.763 3.809 1.00 95.62 82 VAL A C 1
ATOM 666 O O . VAL A 1 82 ? -6.858 3.480 4.323 1.00 95.62 82 VAL A O 1
ATOM 669 N N . GLY A 1 83 ? -4.751 2.917 3.786 1.00 94.62 83 GLY A N 1
ATOM 670 C CA . GLY A 1 83 ? -4.806 1.573 4.345 1.00 94.62 83 GLY A CA 1
ATOM 671 C C . GLY A 1 83 ? -3.521 0.776 4.113 1.00 94.62 83 GLY A C 1
ATOM 672 O O . GLY A 1 83 ? -2.602 1.251 3.444 1.00 94.62 83 GLY A O 1
ATOM 673 N N . PRO A 1 84 ? -3.432 -0.450 4.650 1.00 94.19 84 PRO A N 1
ATOM 674 C CA . PRO A 1 84 ? -2.337 -1.362 4.343 1.00 94.19 84 PRO A CA 1
ATOM 675 C C . PRO A 1 84 ? -2.293 -1.706 2.855 1.00 94.19 84 PRO A C 1
ATOM 677 O O . PRO A 1 84 ? -3.335 -1.804 2.204 1.00 94.19 84 PRO A O 1
ATOM 680 N N . ARG A 1 85 ? -1.104 -1.974 2.306 1.00 92.12 85 ARG A N 1
ATOM 681 C CA . ARG A 1 85 ? -1.016 -2.386 0.895 1.00 92.12 85 ARG A CA 1
ATOM 682 C C . ARG A 1 85 ? -1.741 -3.737 0.684 1.00 92.12 85 ARG A C 1
ATOM 684 O O . ARG A 1 85 ? -1.496 -4.683 1.440 1.00 92.12 85 ARG A O 1
ATOM 691 N N . PRO A 1 86 ? -2.536 -3.889 -0.394 1.00 91.56 86 PRO A N 1
ATOM 692 C CA . PRO A 1 86 ? -3.152 -5.166 -0.742 1.00 91.56 86 PRO A CA 1
ATOM 693 C C . PRO A 1 86 ? -2.091 -6.193 -1.164 1.00 91.56 86 PRO A C 1
ATOM 695 O O . PRO A 1 86 ? -1.343 -5.976 -2.124 1.00 91.56 86 PRO A O 1
ATOM 698 N N . CYS A 1 87 ? -2.048 -7.336 -0.480 1.00 90.62 87 CYS A N 1
ATOM 699 C CA . CYS A 1 87 ? -1.132 -8.433 -0.790 1.00 90.62 87 CYS A CA 1
ATOM 700 C C . CYS A 1 87 ? -1.724 -9.428 -1.795 1.00 90.62 87 CYS A C 1
ATOM 702 O O . CYS A 1 87 ? -2.944 -9.516 -1.998 1.00 90.62 87 CYS A O 1
ATOM 704 N N . THR A 1 88 ? -0.850 -10.166 -2.477 1.00 91.19 88 THR A N 1
ATOM 705 C CA . THR A 1 88 ? -1.291 -11.268 -3.342 1.00 91.19 88 THR A CA 1
ATOM 706 C C . THR A 1 88 ? -1.747 -12.461 -2.491 1.00 91.19 88 THR A C 1
ATOM 708 O O . THR A 1 88 ? -1.294 -12.619 -1.358 1.00 91.19 88 THR A O 1
ATOM 711 N N . PRO A 1 89 ? -2.626 -13.335 -3.014 1.00 90.56 89 PRO A N 1
ATOM 712 C CA . PRO A 1 89 ? -2.986 -14.567 -2.312 1.00 90.56 89 PRO A CA 1
ATOM 713 C C . PRO A 1 89 ? -1.777 -15.454 -1.994 1.00 90.56 89 PRO A C 1
ATOM 715 O O . PRO A 1 89 ? -1.751 -16.086 -0.944 1.00 90.56 89 PRO A O 1
ATOM 718 N N . ASN A 1 90 ? -0.775 -15.468 -2.881 1.00 88.31 90 ASN A N 1
ATOM 719 C CA . ASN A 1 90 ? 0.456 -16.223 -2.677 1.00 88.31 90 ASN A CA 1
ATOM 720 C C . ASN A 1 90 ? 1.293 -15.631 -1.530 1.00 88.31 90 ASN A C 1
ATOM 722 O O . ASN A 1 90 ? 1.657 -16.345 -0.606 1.00 88.31 90 ASN A O 1
ATOM 726 N N . GLU A 1 91 ? 1.495 -14.305 -1.515 1.00 86.50 91 GLU A N 1
ATOM 727 C CA . GLU A 1 91 ? 2.151 -13.613 -0.396 1.00 86.50 91 GLU A CA 1
ATOM 728 C C . GLU A 1 91 ? 1.456 -13.948 0.931 1.00 86.50 91 GLU A C 1
ATOM 730 O O . GLU A 1 91 ? 2.107 -14.377 1.877 1.00 86.50 91 GLU A O 1
ATOM 735 N N . PHE A 1 92 ? 0.127 -13.825 0.984 1.00 89.81 92 PHE A N 1
ATOM 736 C CA . PHE A 1 92 ? -0.651 -14.076 2.198 1.00 89.81 92 PHE A CA 1
ATOM 737 C C . PHE A 1 92 ? -0.547 -15.519 2.712 1.00 89.81 92 PHE A C 1
ATOM 739 O O . PHE A 1 92 ? -0.570 -15.740 3.923 1.00 89.81 92 PHE A O 1
ATOM 746 N N . ALA A 1 93 ? -0.406 -16.505 1.821 1.00 90.06 93 ALA A N 1
ATOM 747 C CA . ALA A 1 93 ? -0.231 -17.903 2.211 1.00 90.06 93 ALA A CA 1
ATOM 748 C C . ALA A 1 93 ? 1.057 -18.126 3.023 1.00 90.06 93 ALA A C 1
ATOM 750 O O . ALA A 1 93 ? 1.081 -18.977 3.913 1.00 90.06 93 ALA A O 1
ATOM 751 N N . HIS A 1 94 ? 2.087 -17.318 2.763 1.00 89.44 94 HIS A N 1
ATOM 752 C CA . HIS A 1 94 ? 3.381 -17.362 3.441 1.00 89.44 94 HIS A CA 1
ATOM 753 C C . HIS A 1 94 ? 3.483 -16.426 4.654 1.00 89.44 94 HIS A C 1
ATOM 755 O O . HIS A 1 94 ? 4.546 -16.349 5.263 1.00 89.44 94 HIS A O 1
ATOM 761 N N . TYR A 1 95 ? 2.406 -15.724 5.028 1.00 90.44 95 TYR A N 1
ATOM 762 C CA . TYR A 1 95 ? 2.441 -14.810 6.169 1.00 90.44 95 TYR A CA 1
ATOM 763 C C . TYR A 1 95 ? 2.466 -15.554 7.501 1.00 90.44 95 TYR A C 1
ATOM 765 O O . TYR A 1 95 ? 1.623 -16.425 7.758 1.00 90.44 95 TYR A O 1
ATOM 773 N N . GLU A 1 96 ? 3.355 -15.096 8.378 1.00 92.75 96 GLU A N 1
ATOM 774 C CA . GLU A 1 96 ? 3.372 -15.432 9.797 1.00 92.75 96 GLU A CA 1
ATOM 775 C C . GLU A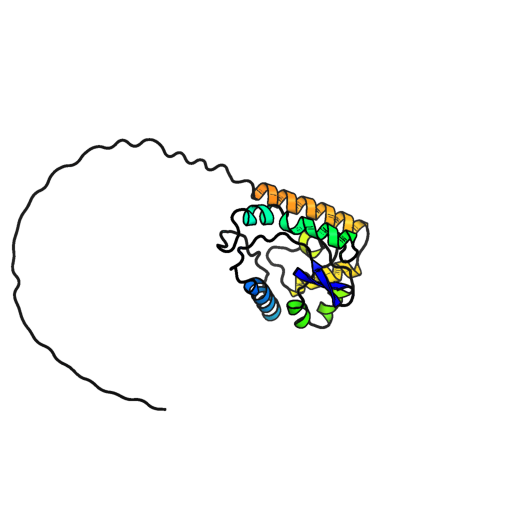 1 96 ? 2.077 -14.968 10.489 1.00 92.75 96 GLU A C 1
ATOM 777 O O . GLU A 1 96 ? 1.440 -14.008 10.039 1.00 92.75 96 GLU A O 1
ATOM 782 N N . PRO A 1 97 ? 1.668 -15.588 11.611 1.00 93.88 97 PRO A N 1
ATOM 783 C CA . PRO A 1 97 ? 0.409 -15.258 12.282 1.00 93.88 97 PRO A CA 1
ATOM 784 C C . PRO A 1 97 ? 0.224 -13.762 12.576 1.00 93.88 97 PRO A C 1
ATOM 786 O O . PRO A 1 97 ? -0.839 -13.213 12.299 1.00 93.88 97 PRO A O 1
ATOM 789 N N . TRP A 1 98 ? 1.273 -13.083 13.049 1.00 94.06 98 TRP A N 1
ATOM 790 C CA . TRP A 1 98 ? 1.237 -11.644 13.339 1.00 94.06 98 TRP A CA 1
ATOM 791 C C . TRP A 1 98 ? 1.142 -10.784 12.067 1.00 94.06 98 TRP A C 1
ATOM 793 O O . TRP A 1 98 ? 0.517 -9.728 12.070 1.00 94.06 98 TRP A O 1
ATOM 803 N N . GLN A 1 99 ? 1.709 -11.241 10.946 1.00 94.12 99 GLN A N 1
ATOM 804 C CA . GLN A 1 99 ? 1.652 -10.535 9.662 1.00 94.12 99 GLN A CA 1
ATOM 805 C C . GLN A 1 99 ? 0.244 -10.569 9.059 1.00 94.12 99 GLN A C 1
ATOM 807 O O . GLN A 1 99 ? -0.170 -9.642 8.358 1.00 94.12 99 GLN A O 1
ATOM 812 N N . ARG A 1 100 ? -0.523 -11.625 9.355 1.00 94.31 100 ARG A N 1
ATOM 813 C CA . ARG A 1 100 ? -1.915 -11.763 8.910 1.00 94.31 100 ARG A CA 1
ATOM 814 C C . ARG A 1 100 ? -2.840 -10.731 9.541 1.00 94.31 100 ARG A C 1
ATOM 816 O O . ARG A 1 100 ? -3.858 -10.420 8.935 1.00 94.31 100 ARG A O 1
ATOM 823 N N . GLU A 1 101 ? -2.475 -10.116 10.666 1.00 94.38 101 GLU A N 1
ATOM 824 C CA . GLU A 1 101 ? -3.256 -9.012 11.247 1.00 94.38 101 GLU A CA 1
ATOM 825 C C . GLU A 1 101 ? -3.450 -7.841 10.269 1.00 94.38 101 GLU A C 1
ATOM 827 O O . GLU A 1 101 ? -4.405 -7.077 10.393 1.00 94.38 101 GLU A O 1
ATOM 832 N N . ARG A 1 102 ? -2.604 -7.733 9.237 1.00 93.31 102 ARG A N 1
ATOM 833 C CA . ARG A 1 102 ? -2.720 -6.734 8.170 1.00 93.31 102 ARG A CA 1
ATOM 834 C C . ARG A 1 102 ? -4.067 -6.779 7.441 1.00 93.31 102 ARG A C 1
ATOM 836 O O . ARG A 1 102 ? -4.524 -5.742 6.971 1.00 93.31 102 ARG A O 1
ATOM 843 N N . VAL A 1 103 ? -4.717 -7.946 7.357 1.00 94.50 103 VAL A N 1
ATOM 844 C CA . VAL A 1 103 ? -6.030 -8.080 6.696 1.00 94.50 103 VAL A CA 1
ATOM 845 C C . VAL A 1 103 ? -7.207 -7.683 7.592 1.00 94.50 103 VAL A C 1
ATOM 847 O O . VAL A 1 103 ? -8.355 -7.791 7.167 1.00 94.50 103 VAL A O 1
ATOM 850 N N . ASN A 1 104 ? -6.956 -7.208 8.816 1.00 94.56 104 ASN A N 1
ATOM 851 C CA . ASN A 1 104 ? -8.006 -6.720 9.716 1.00 94.56 104 ASN A CA 1
ATOM 852 C C . ASN A 1 104 ? -8.500 -5.308 9.360 1.00 94.56 104 ASN A C 1
ATOM 854 O O . ASN A 1 104 ? -9.496 -4.858 9.920 1.00 94.56 104 ASN A O 1
ATOM 858 N N . GLY A 1 105 ? -7.837 -4.613 8.431 1.00 92.94 105 GLY A N 1
ATOM 859 C CA . GLY A 1 105 ? -8.310 -3.351 7.864 1.00 92.94 105 GLY A CA 1
ATOM 860 C C . GLY A 1 105 ? -8.567 -3.445 6.366 1.00 92.94 105 GLY A C 1
ATOM 861 O O . GLY A 1 105 ? -8.119 -4.376 5.692 1.00 92.94 105 GLY A O 1
ATOM 862 N N . LEU A 1 106 ? -9.298 -2.461 5.838 1.00 94.81 106 LEU A N 1
ATOM 863 C CA . LEU A 1 106 ? -9.469 -2.324 4.396 1.00 94.81 106 LEU A CA 1
ATOM 864 C C . LEU A 1 106 ? -8.119 -1.981 3.747 1.00 94.81 106 LEU A C 1
ATOM 866 O O . LEU A 1 106 ? -7.427 -1.084 4.235 1.00 94.81 106 LEU A O 1
ATOM 870 N N . PRO A 1 107 ? -7.741 -2.658 2.651 1.00 95.38 107 PRO A N 1
ATOM 871 C CA . PRO A 1 107 ? -6.537 -2.309 1.913 1.00 95.38 107 PRO A CA 1
ATOM 872 C C . PRO A 1 107 ? -6.628 -0.888 1.346 1.00 95.38 107 PRO A C 1
ATOM 874 O O . PRO A 1 107 ? -7.693 -0.452 0.912 1.00 95.38 107 PRO A O 1
ATOM 877 N N . GLY A 1 108 ? -5.502 -0.179 1.344 1.00 93.44 108 GLY A N 1
ATOM 878 C CA . GLY A 1 108 ? -5.387 1.209 0.906 1.00 93.44 108 GLY A CA 1
ATOM 879 C C . GLY A 1 108 ? -4.857 1.363 -0.513 1.00 93.44 108 GLY A C 1
ATOM 880 O O . GLY A 1 108 ? -4.068 0.538 -0.979 1.00 93.44 108 GLY A O 1
ATOM 881 N N . LEU A 1 109 ? -5.253 2.452 -1.175 1.00 91.00 109 LEU A N 1
ATOM 882 C CA . LEU A 1 109 ? -4.572 2.949 -2.374 1.00 91.00 109 LEU A CA 1
ATOM 883 C C . LEU A 1 109 ? -3.179 3.496 -2.016 1.00 91.00 109 LEU A C 1
ATOM 885 O O . LEU A 1 109 ? -2.186 3.193 -2.675 1.00 91.00 109 LEU A O 1
ATOM 889 N N . THR A 1 110 ? -3.114 4.274 -0.933 1.00 91.94 110 THR A N 1
ATOM 890 C CA . THR A 1 110 ? -1.875 4.673 -0.258 1.00 91.94 110 THR A CA 1
ATOM 891 C C . THR A 1 110 ? -1.876 4.182 1.193 1.00 91.94 110 THR A C 1
ATOM 893 O O . THR A 1 110 ? -2.898 3.731 1.710 1.00 91.94 110 THR A O 1
ATOM 896 N N . GLY A 1 111 ? -0.745 4.291 1.881 1.00 92.69 111 GLY A N 1
ATOM 897 C CA . GLY A 1 111 ? -0.556 3.726 3.207 1.00 92.69 111 GLY A CA 1
ATOM 898 C C . GLY A 1 111 ? 0.636 4.325 3.934 1.00 92.69 111 GLY A C 1
ATOM 899 O O . GLY A 1 111 ? 1.511 4.966 3.345 1.00 92.69 111 GLY A O 1
ATOM 900 N N . TYR A 1 112 ? 0.681 4.106 5.246 1.00 93.31 112 TYR A N 1
ATOM 901 C CA . TYR A 1 112 ? 1.726 4.666 6.099 1.00 93.31 112 TYR A CA 1
ATOM 902 C C . TYR A 1 112 ? 3.126 4.207 5.680 1.00 93.31 112 TYR A C 1
ATOM 904 O O . TYR A 1 112 ? 4.049 5.025 5.652 1.00 93.31 112 TYR A O 1
ATOM 912 N N . TRP A 1 113 ? 3.284 2.934 5.306 1.00 90.81 113 TRP A N 1
ATOM 913 C CA . TRP A 1 113 ? 4.564 2.428 4.817 1.00 90.81 113 TRP A CA 1
ATOM 914 C C . TRP A 1 113 ? 4.964 3.088 3.485 1.00 90.81 113 TRP A C 1
ATOM 916 O O . TRP A 1 113 ? 6.127 3.430 3.316 1.00 90.81 113 TRP A O 1
ATOM 926 N N . GLN A 1 114 ? 4.025 3.338 2.561 1.00 87.62 114 GLN A N 1
ATOM 927 C CA . GLN A 1 114 ? 4.339 3.893 1.232 1.00 87.62 114 GLN A CA 1
ATOM 928 C C . GLN A 1 114 ? 4.955 5.293 1.320 1.00 87.62 114 GLN A C 1
ATOM 930 O O . GLN A 1 114 ? 5.803 5.640 0.503 1.00 87.62 114 GLN A O 1
ATOM 935 N N . VAL A 1 115 ? 4.557 6.086 2.322 1.00 88.88 115 VAL A N 1
ATOM 936 C CA . VAL A 1 115 ? 5.022 7.474 2.490 1.00 88.88 115 VAL A CA 1
ATOM 937 C C . VAL A 1 115 ? 6.130 7.657 3.531 1.00 88.88 115 VAL A C 1
ATOM 939 O O . VAL A 1 115 ? 6.711 8.739 3.614 1.00 88.88 115 VAL A O 1
ATOM 942 N N . ASN A 1 116 ? 6.399 6.654 4.371 1.00 87.31 116 ASN A N 1
ATOM 943 C CA . ASN A 1 116 ? 7.455 6.715 5.395 1.00 87.31 116 ASN A CA 1
ATOM 944 C C . ASN A 1 116 ? 8.556 5.662 5.200 1.00 87.31 116 ASN A C 1
ATOM 946 O O . ASN A 1 116 ? 9.599 5.750 5.852 1.00 87.31 116 ASN A O 1
ATOM 950 N N . GLY A 1 117 ? 8.334 4.684 4.323 1.00 81.88 117 GLY A N 1
ATOM 951 C CA . GLY A 1 117 ? 9.307 3.674 3.945 1.00 81.88 117 GLY A CA 1
ATOM 952 C C . GLY A 1 117 ? 10.534 4.333 3.332 1.00 81.88 117 GLY A C 1
ATOM 953 O O . GLY A 1 117 ? 10.435 5.230 2.494 1.00 81.88 117 GLY A O 1
ATOM 954 N N . LYS A 1 118 ? 11.707 3.901 3.778 1.00 74.62 118 LYS A N 1
ATOM 955 C CA . LYS A 1 118 ? 12.993 4.381 3.268 1.00 74.62 118 LYS A CA 1
ATOM 956 C C . LYS A 1 118 ? 13.538 3.351 2.283 1.00 74.62 118 LYS A C 1
ATOM 958 O O . LYS A 1 118 ? 13.120 2.198 2.295 1.00 74.62 118 LYS A O 1
ATOM 963 N N . ASN A 1 119 ? 14.562 3.718 1.512 1.00 67.31 119 ASN A N 1
ATOM 964 C CA . ASN A 1 119 ? 15.242 2.811 0.568 1.00 67.31 119 ASN A CA 1
ATOM 965 C C . ASN A 1 119 ? 15.870 1.554 1.213 1.00 67.31 119 ASN A C 1
ATOM 967 O O . ASN A 1 119 ? 16.480 0.757 0.512 1.00 67.31 119 ASN A O 1
ATOM 971 N N . LYS A 1 120 ? 15.777 1.393 2.539 1.00 73.94 120 LYS A N 1
ATOM 972 C CA . LYS A 1 120 ? 16.320 0.254 3.283 1.00 73.94 120 LYS A CA 1
ATOM 973 C C . LYS A 1 120 ? 15.274 -0.529 4.086 1.00 73.94 120 LYS A C 1
ATOM 975 O O . LYS A 1 120 ? 15.660 -1.342 4.914 1.00 73.94 120 LYS A O 1
ATOM 980 N N . THR A 1 121 ? 13.983 -0.270 3.881 1.00 83.00 121 THR A N 1
ATOM 981 C CA . THR A 1 121 ? 12.922 -0.910 4.669 1.00 83.00 121 THR A CA 1
ATOM 982 C C . THR A 1 121 ? 12.800 -2.396 4.325 1.00 83.00 121 THR A C 1
ATOM 984 O O . THR A 1 121 ? 12.698 -2.746 3.147 1.00 83.00 121 THR A O 1
ATOM 987 N N . THR A 1 122 ? 12.828 -3.268 5.335 1.00 87.62 122 THR A N 1
ATOM 988 C CA . THR A 1 122 ? 12.648 -4.721 5.149 1.00 87.62 122 THR A CA 1
ATOM 989 C C . THR A 1 122 ? 11.171 -5.097 5.012 1.00 87.62 122 THR A C 1
ATOM 991 O O . THR A 1 122 ? 10.272 -4.269 5.202 1.00 87.62 122 THR A O 1
ATOM 994 N N . PHE A 1 123 ? 10.889 -6.356 4.673 1.00 87.06 123 PHE A N 1
ATOM 995 C CA . PHE A 1 123 ? 9.513 -6.834 4.558 1.00 87.06 123 PHE A CA 1
ATOM 996 C C . PHE A 1 123 ? 8.788 -6.794 5.910 1.00 87.06 123 PHE A C 1
ATOM 998 O O . PHE A 1 123 ? 7.651 -6.321 5.994 1.00 87.06 123 PHE A O 1
ATOM 1005 N N . ASN A 1 124 ? 9.457 -7.229 6.980 1.00 90.25 124 ASN A N 1
ATOM 1006 C CA . ASN A 1 124 ? 8.880 -7.192 8.321 1.00 90.25 124 ASN A CA 1
ATOM 1007 C C . ASN A 1 124 ? 8.643 -5.762 8.812 1.00 90.25 124 ASN A C 1
ATOM 1009 O O . ASN A 1 124 ? 7.590 -5.484 9.387 1.00 90.25 124 ASN A O 1
ATOM 1013 N N . GLU A 1 125 ? 9.562 -4.834 8.537 1.00 91.12 125 GLU A N 1
ATOM 1014 C CA . GLU A 1 125 ? 9.380 -3.418 8.868 1.00 91.12 125 GLU A CA 1
ATOM 1015 C C . GLU A 1 125 ? 8.200 -2.798 8.112 1.00 91.12 125 GLU A C 1
ATOM 1017 O O . GLU A 1 125 ? 7.411 -2.055 8.698 1.00 91.12 125 GLU A O 1
ATOM 1022 N N . MET A 1 126 ? 8.034 -3.132 6.828 1.00 91.38 126 MET A N 1
ATOM 1023 C CA . MET A 1 126 ? 6.874 -2.715 6.038 1.00 91.38 126 MET A CA 1
ATOM 1024 C C . MET A 1 126 ? 5.567 -3.190 6.688 1.00 91.38 126 MET A C 1
ATOM 1026 O O . MET A 1 126 ? 4.633 -2.400 6.834 1.00 91.38 126 MET A O 1
ATOM 1030 N N . ILE A 1 127 ? 5.485 -4.460 7.097 1.00 92.38 127 ILE A N 1
ATOM 1031 C CA . ILE A 1 127 ? 4.284 -4.973 7.767 1.00 92.38 127 ILE A CA 1
ATOM 1032 C C . ILE A 1 127 ? 4.087 -4.295 9.122 1.00 92.38 127 ILE A C 1
ATOM 1034 O O . ILE A 1 127 ? 2.970 -3.895 9.435 1.00 92.38 127 ILE A O 1
ATOM 1038 N N . ALA A 1 128 ? 5.147 -4.101 9.905 1.00 94.25 128 ALA A N 1
ATOM 1039 C CA . ALA A 1 128 ? 5.061 -3.405 11.184 1.00 94.25 128 ALA A CA 1
ATOM 1040 C C . ALA A 1 128 ? 4.515 -1.973 11.027 1.00 94.25 128 ALA A C 1
ATOM 1042 O O . ALA A 1 128 ? 3.690 -1.541 11.831 1.00 94.25 128 ALA A O 1
ATOM 1043 N N . MET A 1 129 ? 4.909 -1.258 9.968 1.00 94.88 129 MET A N 1
ATOM 1044 C CA . MET A 1 129 ? 4.370 0.062 9.620 1.00 94.88 129 MET A CA 1
ATOM 1045 C C . MET A 1 129 ? 2.877 0.020 9.271 1.00 94.88 129 MET A C 1
ATOM 1047 O O . MET A 1 129 ? 2.122 0.901 9.686 1.00 94.88 129 MET A O 1
ATOM 1051 N N . ASP A 1 130 ? 2.437 -1.005 8.544 1.00 94.44 130 ASP A N 1
ATOM 1052 C CA . ASP A 1 130 ? 1.021 -1.191 8.224 1.00 94.44 130 ASP A CA 1
ATOM 1053 C C . ASP A 1 130 ? 0.192 -1.558 9.465 1.00 94.44 130 ASP A C 1
ATOM 1055 O O . ASP A 1 130 ? -0.898 -1.022 9.661 1.00 94.44 130 ASP A O 1
ATOM 1059 N N . LEU A 1 131 ? 0.715 -2.406 10.356 1.00 94.94 131 LEU A N 1
ATOM 1060 C CA . LEU A 1 131 ? 0.066 -2.724 11.633 1.00 94.94 131 LEU A CA 1
ATOM 1061 C C . LEU A 1 131 ? 0.028 -1.514 12.572 1.00 94.94 131 LEU A C 1
ATOM 1063 O O . LEU A 1 131 ? -0.963 -1.303 13.272 1.00 94.94 131 LEU A O 1
ATOM 1067 N N . PHE A 1 132 ? 1.081 -0.693 12.574 1.00 95.56 132 PHE A N 1
ATOM 1068 C CA . PHE A 1 132 ? 1.093 0.580 13.288 1.00 95.56 132 PHE A CA 1
ATOM 1069 C C . PHE A 1 132 ? -0.031 1.490 12.791 1.00 95.56 132 PHE A C 1
ATOM 1071 O O . PHE A 1 132 ? -0.755 2.057 13.609 1.00 95.56 132 PHE A O 1
ATOM 1078 N N . TYR A 1 133 ? -0.214 1.596 11.473 1.00 96.19 133 TYR A N 1
ATOM 1079 C CA . TYR A 1 133 ? -1.313 2.364 10.900 1.00 96.19 133 TYR A CA 1
ATOM 1080 C C . TYR A 1 133 ? -2.676 1.840 11.360 1.00 96.19 133 TYR A C 1
ATOM 1082 O O . TYR A 1 133 ? -3.469 2.621 11.876 1.00 96.19 133 TYR A O 1
ATOM 1090 N N . LEU A 1 134 ? -2.922 0.528 11.264 1.00 94.75 134 LEU A N 1
ATOM 1091 C CA . LEU A 1 134 ? -4.193 -0.070 11.692 1.00 94.75 134 LEU A CA 1
ATOM 1092 C C . LEU A 1 134 ? -4.518 0.215 13.164 1.00 94.75 134 LEU A C 1
ATOM 1094 O O . LEU A 1 134 ? -5.674 0.451 13.503 1.00 94.75 134 LEU A O 1
ATOM 1098 N N . LYS A 1 135 ? -3.502 0.234 14.034 1.00 95.75 135 LYS A N 1
ATOM 1099 C CA . LYS A 1 135 ? -3.663 0.521 15.469 1.00 95.75 135 LYS A CA 1
ATOM 1100 C C . LYS A 1 135 ? -3.873 2.005 15.785 1.00 95.75 135 LYS A C 1
ATOM 1102 O O . LYS A 1 135 ? -4.428 2.316 16.832 1.00 95.75 135 LYS A O 1
ATOM 1107 N N . ASN A 1 136 ? -3.424 2.914 14.917 1.00 96.12 136 ASN A N 1
ATOM 1108 C CA . ASN A 1 136 ? -3.405 4.365 15.164 1.00 96.12 136 ASN A CA 1
ATOM 1109 C C . ASN A 1 136 ? -4.222 5.163 14.135 1.00 96.12 136 ASN A C 1
ATOM 1111 O O . ASN A 1 136 ? -4.041 6.378 13.994 1.00 96.12 136 ASN A O 1
ATOM 1115 N N . MET A 1 137 ? -5.090 4.482 13.386 1.00 93.94 137 MET A N 1
ATOM 1116 C CA . MET A 1 137 ? -5.883 5.078 12.320 1.00 93.94 137 MET A CA 1
ATOM 1117 C C . MET A 1 137 ? -6.723 6.233 12.873 1.00 93.94 137 MET A C 1
ATOM 1119 O O . MET A 1 137 ? -7.483 6.085 13.829 1.00 93.94 137 MET A O 1
ATOM 1123 N N . SER A 1 138 ? -6.554 7.408 12.276 1.00 95.88 138 SER A N 1
ATOM 1124 C CA . SER A 1 138 ? -7.265 8.628 12.641 1.00 95.88 138 SER A CA 1
ATOM 1125 C C . SER A 1 138 ? -7.348 9.546 11.430 1.00 95.88 138 SER A C 1
ATOM 1127 O O . SER A 1 138 ? -6.469 9.527 10.570 1.00 95.88 138 SER A O 1
ATOM 1129 N N . ILE A 1 139 ? -8.363 10.409 11.397 1.00 94.38 139 ILE A N 1
ATOM 1130 C CA . ILE A 1 139 ? -8.581 11.358 10.292 1.00 94.38 139 ILE A CA 1
ATOM 1131 C C . ILE A 1 139 ? -7.337 12.233 10.057 1.00 94.38 139 ILE A C 1
ATOM 1133 O O . ILE A 1 139 ? -6.954 12.499 8.918 1.00 94.38 139 ILE A O 1
ATOM 1137 N N . LEU A 1 140 ? -6.667 12.653 11.136 1.00 96.19 140 LEU A N 1
ATOM 1138 C CA . LEU A 1 140 ? -5.450 13.458 11.047 1.00 96.19 140 LEU A CA 1
ATOM 1139 C C . LEU A 1 140 ? -4.282 12.668 10.438 1.00 96.19 140 LEU A C 1
ATOM 1141 O O . LEU A 1 140 ? -3.516 13.214 9.640 1.00 96.19 140 LEU A O 1
ATOM 1145 N N . LEU A 1 141 ? -4.138 11.391 10.807 1.00 94.69 141 LEU A N 1
ATOM 1146 C CA . LEU A 1 141 ? -3.110 10.522 10.242 1.00 94.69 141 LEU A CA 1
ATOM 1147 C C . LEU A 1 141 ? -3.364 10.263 8.753 1.00 94.69 141 LEU A C 1
ATOM 1149 O O . LEU A 1 141 ? -2.427 10.371 7.962 1.00 94.69 141 LEU A O 1
ATOM 1153 N N . ASP A 1 142 ? -4.613 10.007 8.367 1.00 94.56 142 ASP A N 1
ATOM 1154 C CA . ASP A 1 142 ? -5.004 9.815 6.969 1.00 94.56 142 ASP A CA 1
ATOM 1155 C C . ASP A 1 142 ? -4.699 11.060 6.139 1.00 94.56 142 ASP A C 1
ATOM 1157 O O . ASP A 1 142 ? -4.046 10.965 5.099 1.00 94.56 142 ASP A O 1
ATOM 1161 N N . LEU A 1 143 ? -5.068 12.250 6.629 1.00 94.19 143 LEU A N 1
ATOM 1162 C CA . LEU A 1 143 ? -4.762 13.512 5.954 1.00 94.19 143 LEU A CA 1
ATOM 1163 C C . LEU A 1 143 ? -3.253 13.716 5.781 1.00 94.19 143 LEU A C 1
ATOM 1165 O O . LEU A 1 143 ? -2.791 14.101 4.706 1.00 94.19 143 LEU A O 1
ATOM 1169 N N . LYS A 1 144 ? -2.465 13.400 6.813 1.00 94.94 144 LYS A N 1
ATOM 1170 C CA . LYS A 1 144 ? -1.001 13.464 6.747 1.00 94.94 144 LYS A CA 1
ATOM 1171 C C . LYS A 1 144 ? -0.433 12.499 5.703 1.00 94.94 144 LYS A C 1
ATOM 1173 O O . LYS A 1 144 ? 0.494 12.873 4.985 1.00 94.94 144 LYS A O 1
ATOM 1178 N N . ILE A 1 145 ? -0.962 11.279 5.608 1.00 94.06 145 ILE A N 1
ATOM 1179 C CA . ILE A 1 145 ? -0.532 10.292 4.607 1.00 94.06 145 ILE A CA 1
ATOM 1180 C C . ILE A 1 145 ? -0.911 10.757 3.199 1.00 94.06 145 ILE A C 1
ATOM 1182 O O . ILE A 1 145 ? -0.065 10.718 2.306 1.00 94.06 145 ILE A O 1
ATOM 1186 N N . MET A 1 146 ? -2.129 11.263 2.998 1.00 92.44 146 MET A N 1
ATOM 1187 C CA . MET A 1 146 ? -2.575 11.786 1.702 1.00 92.44 146 MET A CA 1
ATOM 1188 C C . MET A 1 146 ? -1.685 12.939 1.218 1.00 92.44 146 MET A C 1
ATOM 1190 O O . MET A 1 146 ? -1.185 12.894 0.096 1.00 92.44 146 MET A O 1
ATOM 1194 N N . LEU A 1 147 ? -1.390 13.921 2.078 1.00 92.38 147 LEU A N 1
ATOM 1195 C CA . LEU A 1 147 ? -0.512 15.046 1.729 1.00 92.38 147 LEU A CA 1
ATOM 1196 C C . LEU A 1 147 ? 0.907 14.590 1.365 1.00 92.38 147 LEU A C 1
ATOM 1198 O O . LEU A 1 147 ? 1.470 15.046 0.369 1.00 92.38 147 LEU A O 1
ATOM 1202 N N . LYS A 1 148 ? 1.479 13.658 2.137 1.00 90.25 148 LYS A N 1
ATOM 1203 C CA . LYS A 1 148 ? 2.790 13.080 1.815 1.00 90.25 148 LYS A CA 1
ATOM 1204 C C . LYS A 1 148 ? 2.773 12.304 0.501 1.00 90.25 148 LYS A C 1
ATOM 1206 O O . LYS A 1 148 ? 3.736 12.379 -0.252 1.00 90.25 148 LYS A O 1
ATOM 1211 N N . THR A 1 149 ? 1.688 11.589 0.213 1.00 88.44 149 THR A N 1
ATOM 1212 C CA . THR A 1 149 ? 1.528 10.845 -1.044 1.00 88.44 149 THR A CA 1
ATOM 1213 C C . THR A 1 149 ? 1.578 11.797 -2.237 1.00 88.44 149 THR A C 1
ATOM 1215 O O . THR A 1 149 ? 2.323 11.546 -3.180 1.00 88.44 149 THR A O 1
ATOM 1218 N N . CYS A 1 150 ? 0.869 12.929 -2.170 1.00 86.69 150 CYS A N 1
ATOM 1219 C CA . CYS A 1 150 ? 0.918 13.954 -3.214 1.00 86.69 150 CYS A CA 1
ATOM 1220 C C . CYS A 1 150 ? 2.339 14.495 -3.433 1.00 86.69 150 CYS A C 1
ATOM 1222 O O . CYS A 1 150 ? 2.750 14.660 -4.578 1.00 86.69 150 CYS A O 1
ATOM 1224 N N . ALA A 1 151 ? 3.099 14.732 -2.358 1.00 86.88 151 ALA A N 1
ATOM 1225 C CA . ALA A 1 151 ? 4.487 15.185 -2.458 1.00 86.88 151 ALA A CA 1
ATOM 1226 C C . ALA A 1 151 ? 5.393 14.139 -3.131 1.00 86.88 151 ALA A C 1
ATOM 1228 O O . ALA A 1 151 ? 6.142 14.483 -4.040 1.00 86.88 151 ALA A O 1
ATOM 1229 N N . VAL A 1 152 ? 5.270 12.864 -2.744 1.00 83.25 152 VAL A N 1
ATOM 1230 C CA . VAL A 1 152 ? 6.044 11.754 -3.328 1.00 83.25 152 VAL A CA 1
ATOM 1231 C C . VAL A 1 152 ? 5.729 11.572 -4.815 1.00 83.25 152 VAL A C 1
ATOM 1233 O O . VAL A 1 152 ? 6.640 11.406 -5.620 1.00 83.25 152 VAL A O 1
ATOM 1236 N N . ILE A 1 153 ? 4.451 11.624 -5.204 1.00 81.31 153 ILE A N 1
ATOM 1237 C CA . ILE A 1 153 ? 4.055 11.519 -6.616 1.00 81.31 153 ILE A CA 1
ATOM 1238 C C . ILE A 1 153 ? 4.555 12.734 -7.405 1.00 81.31 153 ILE A C 1
ATOM 1240 O O . ILE A 1 153 ? 5.034 12.580 -8.526 1.00 81.31 153 ILE A O 1
ATOM 1244 N N . ALA A 1 154 ? 4.481 13.940 -6.834 1.00 81.56 154 ALA A N 1
ATOM 1245 C CA . ALA A 1 154 ? 5.001 15.138 -7.483 1.00 81.56 154 ALA A CA 1
ATOM 1246 C C . ALA A 1 154 ? 6.512 15.024 -7.737 1.00 81.56 154 ALA A C 1
ATOM 1248 O O . ALA A 1 154 ? 6.948 15.253 -8.861 1.00 81.56 154 ALA A O 1
ATOM 1249 N N . GLU A 1 155 ? 7.293 14.612 -6.736 1.00 80.00 155 GLU A N 1
ATOM 1250 C CA . GLU A 1 155 ? 8.737 14.371 -6.861 1.00 80.00 155 GLU A CA 1
ATOM 1251 C C . GLU A 1 155 ? 9.045 13.349 -7.968 1.00 80.00 155 GLU A C 1
ATOM 1253 O O . GLU A 1 155 ? 9.819 13.644 -8.879 1.00 80.00 155 GLU A O 1
ATOM 1258 N N . GLN A 1 156 ? 8.336 12.213 -7.987 1.00 73.31 156 GLN A N 1
ATOM 1259 C CA . GLN A 1 156 ? 8.467 11.194 -9.039 1.00 73.31 156 GLN A CA 1
ATOM 1260 C C . GLN A 1 156 ? 8.145 11.739 -10.437 1.00 73.31 156 GLN A C 1
ATOM 1262 O O . GLN A 1 156 ? 8.836 11.416 -11.407 1.00 73.31 156 GLN A O 1
ATOM 1267 N N . LEU A 1 157 ? 7.116 12.582 -10.564 1.00 71.12 157 LEU A N 1
ATOM 1268 C CA . LEU A 1 157 ? 6.752 13.228 -11.827 1.00 71.12 157 LEU A CA 1
ATOM 1269 C C . LEU A 1 157 ? 7.811 14.239 -12.290 1.00 71.12 157 LEU A C 1
ATOM 1271 O O . LEU A 1 157 ? 8.060 14.339 -13.494 1.00 71.12 157 LEU A O 1
ATOM 1275 N N . PHE A 1 158 ? 8.433 14.978 -11.366 1.00 74.81 158 PHE A N 1
ATOM 1276 C CA . PHE A 1 158 ? 9.514 15.914 -11.684 1.00 74.81 158 PHE A CA 1
ATOM 1277 C C . PHE A 1 158 ? 10.782 15.185 -12.137 1.00 74.81 158 PHE A C 1
ATOM 1279 O O . PHE A 1 158 ? 11.354 15.573 -13.155 1.00 74.81 158 PHE A O 1
ATOM 1286 N N . GLU A 1 159 ? 11.173 14.104 -11.459 1.00 67.88 159 GLU A N 1
ATOM 1287 C CA . GLU A 1 159 ? 12.319 13.267 -11.850 1.00 67.88 159 GLU A CA 1
ATOM 1288 C C . GLU A 1 159 ? 12.089 12.535 -13.181 1.00 67.88 159 GLU A C 1
ATOM 1290 O O . GLU A 1 159 ? 13.021 12.305 -13.950 1.00 67.88 159 GLU A O 1
ATOM 1295 N N . SER A 1 160 ? 10.833 12.204 -13.492 1.00 56.66 160 SER A N 1
ATOM 1296 C CA . SER A 1 160 ? 10.456 11.505 -14.725 1.00 56.66 160 SER A CA 1
ATOM 1297 C C . SER A 1 160 ? 10.369 12.410 -15.959 1.00 56.66 160 SER A C 1
ATOM 1299 O O . SER A 1 160 ? 10.187 11.901 -17.073 1.00 56.66 160 SER A O 1
ATOM 1301 N N . ARG A 1 161 ? 10.495 13.740 -15.812 1.00 55.53 161 ARG A N 1
ATOM 1302 C CA . ARG A 1 161 ? 10.634 14.631 -16.972 1.00 55.53 161 ARG A CA 1
ATOM 1303 C C . ARG A 1 161 ? 11.982 14.339 -17.631 1.00 55.53 161 ARG A C 1
ATOM 1305 O O . ARG A 1 161 ? 13.011 14.474 -16.974 1.00 55.53 161 ARG A O 1
ATOM 1312 N N . PRO A 1 162 ? 12.014 13.953 -18.920 1.00 46.53 162 PRO A N 1
ATOM 1313 C CA . PRO A 1 162 ? 13.278 13.716 -19.589 1.00 46.53 162 PRO A CA 1
ATOM 1314 C C . PRO A 1 162 ? 14.075 15.017 -19.548 1.00 46.53 162 PRO A C 1
ATOM 1316 O O . PRO A 1 162 ? 13.629 16.032 -20.087 1.00 46.53 162 PRO A O 1
ATOM 1319 N N . ALA A 1 163 ? 15.252 14.982 -18.916 1.00 45.69 163 ALA A N 1
ATOM 1320 C CA . ALA A 1 163 ? 16.292 15.954 -19.201 1.00 45.69 163 ALA A CA 1
ATOM 1321 C C . ALA A 1 163 ? 16.389 16.032 -20.727 1.00 45.69 163 ALA A C 1
ATOM 1323 O O . ALA A 1 163 ? 16.578 15.007 -21.392 1.00 45.69 163 ALA A O 1
ATOM 1324 N N . ALA A 1 164 ? 16.120 17.216 -21.277 1.00 42.06 164 ALA A N 1
ATOM 1325 C CA . ALA A 1 164 ? 16.173 17.449 -22.705 1.00 42.06 164 ALA A CA 1
ATOM 1326 C C . ALA A 1 164 ? 17.495 16.874 -23.224 1.00 42.06 164 ALA A C 1
ATOM 1328 O O . ALA A 1 164 ? 18.570 17.246 -22.751 1.00 42.06 164 ALA A O 1
ATOM 1329 N N . ARG A 1 165 ? 17.408 15.911 -24.147 1.00 42.62 165 ARG A N 1
ATOM 1330 C CA . ARG A 1 165 ? 18.570 15.400 -24.868 1.00 42.62 165 ARG A CA 1
ATOM 1331 C C . ARG A 1 165 ? 19.174 16.574 -25.627 1.00 42.62 165 ARG A C 1
ATOM 1333 O O . ARG A 1 165 ? 18.696 16.911 -26.705 1.00 42.62 165 ARG A O 1
ATOM 1340 N N . CYS A 1 166 ? 20.209 17.191 -25.072 1.00 33.28 166 CYS A N 1
ATOM 1341 C CA . CYS A 1 166 ? 21.088 18.054 -25.840 1.00 33.28 166 CYS A CA 1
ATOM 1342 C C . CYS A 1 166 ? 22.034 17.133 -26.623 1.00 33.28 166 CYS A C 1
ATOM 1344 O O . CYS A 1 166 ? 23.170 16.899 -26.227 1.00 33.28 166 CYS A O 1
ATOM 1346 N N . ASN A 1 167 ? 21.512 16.523 -27.689 1.00 39.84 167 ASN A N 1
ATOM 1347 C CA . ASN A 1 167 ? 22.344 15.945 -28.734 1.00 39.84 167 ASN A CA 1
ATOM 1348 C C . ASN A 1 167 ? 22.713 17.095 -29.670 1.00 39.84 167 ASN A C 1
ATOM 1350 O O . ASN A 1 167 ? 21.912 17.481 -30.517 1.00 39.84 167 ASN A O 1
ATOM 1354 N N . LEU A 1 168 ? 23.910 17.644 -29.496 1.00 41.03 168 LEU A N 1
ATOM 1355 C CA . LEU A 1 168 ? 24.608 18.342 -30.567 1.00 41.03 168 LEU A CA 1
ATOM 1356 C C . LEU A 1 168 ? 25.541 17.319 -31.212 1.00 41.03 168 LEU A C 1
ATOM 1358 O O . LEU A 1 168 ? 26.687 17.166 -30.803 1.00 41.03 168 LEU A O 1
ATOM 1362 N N . GLU A 1 169 ? 25.020 16.595 -32.197 1.00 47.91 169 GLU A N 1
ATOM 1363 C CA . GLU A 1 169 ? 25.849 16.208 -33.331 1.00 47.91 169 GLU A CA 1
ATOM 1364 C C . GLU A 1 169 ? 25.497 17.170 -34.459 1.00 47.91 169 GLU A C 1
ATOM 1366 O O . GLU A 1 169 ? 24.370 17.133 -34.945 1.00 47.91 169 GLU A O 1
ATOM 1371 N N . ASP A 1 170 ? 26.438 18.028 -34.853 1.00 42.16 170 ASP A N 1
ATOM 1372 C CA . ASP A 1 170 ? 26.707 18.220 -36.277 1.00 42.16 170 ASP A CA 1
ATOM 1373 C C . ASP A 1 170 ? 28.076 18.879 -36.509 1.00 42.16 170 ASP A C 1
ATOM 1375 O O . ASP A 1 170 ? 28.492 19.754 -35.748 1.00 42.16 170 ASP A O 1
ATOM 1379 N N . GLY A 1 171 ? 28.748 18.482 -37.593 1.00 34.16 171 GLY A N 1
ATOM 1380 C CA . GLY A 1 171 ? 29.873 19.232 -38.163 1.00 34.16 171 GLY A CA 1
ATOM 1381 C C . GLY A 1 171 ? 31.221 18.508 -38.242 1.00 34.16 171 GLY A C 1
ATOM 1382 O O . GLY A 1 171 ? 32.216 18.970 -37.690 1.00 34.16 171 GLY A O 1
ATOM 1383 N N . SER A 1 172 ? 31.293 17.410 -38.999 1.00 40.75 172 SER A N 1
ATOM 1384 C CA . SER A 1 172 ? 32.555 16.956 -39.613 1.00 40.75 172 SER A CA 1
ATOM 1385 C C . SER A 1 172 ? 33.128 18.044 -40.546 1.00 40.75 172 SER A C 1
ATOM 1387 O O . SER A 1 172 ? 32.366 18.823 -41.120 1.00 40.75 172 SER A O 1
ATOM 1389 N N . PRO A 1 173 ? 34.446 18.028 -40.823 1.00 42.41 173 PRO A N 1
ATOM 1390 C CA . PRO A 1 173 ? 34.800 17.754 -42.215 1.00 42.41 173 PRO A CA 1
ATOM 1391 C C . PRO A 1 173 ? 35.898 16.694 -42.380 1.00 42.41 173 PRO A C 1
ATOM 1393 O O . PRO A 1 173 ? 36.910 16.662 -41.683 1.00 42.41 173 PRO A O 1
ATOM 1396 N N . ARG A 1 174 ? 35.671 15.839 -43.381 1.00 47.69 174 ARG A N 1
ATOM 1397 C CA . ARG A 1 174 ? 36.622 14.908 -44.007 1.00 47.69 174 ARG A CA 1
ATOM 1398 C C . ARG A 1 174 ? 37.862 15.633 -44.541 1.00 47.69 174 ARG A C 1
ATOM 1400 O O . ARG A 1 174 ? 37.689 16.699 -45.122 1.00 47.69 174 ARG A O 1
ATOM 1407 N N . SER A 1 175 ? 39.032 14.977 -44.520 1.00 37.66 175 SER A N 1
ATOM 1408 C CA . SER A 1 175 ? 39.992 14.859 -45.653 1.00 37.66 175 SER A CA 1
ATOM 1409 C C . SER A 1 175 ? 41.265 14.076 -45.239 1.00 37.66 175 SER A C 1
ATOM 1411 O O . SER A 1 175 ? 41.513 13.972 -44.041 1.00 37.66 175 SER A O 1
ATOM 1413 N N . PRO A 1 176 ? 42.156 13.638 -46.155 1.00 45.84 176 PRO A N 1
ATOM 1414 C CA . PRO A 1 176 ? 41.988 12.641 -47.214 1.00 45.84 176 PRO A CA 1
ATOM 1415 C C . PRO A 1 176 ? 43.011 11.477 -47.088 1.00 45.84 176 PRO A C 1
ATOM 1417 O O . PRO A 1 176 ? 43.895 11.469 -46.238 1.00 45.84 176 PRO A O 1
ATOM 1420 N N . ALA A 1 177 ? 42.878 10.477 -47.959 1.00 42.59 177 ALA A N 1
ATOM 1421 C CA . ALA A 1 177 ? 43.746 9.301 -48.068 1.00 42.59 177 ALA A CA 1
ATOM 1422 C C . ALA A 1 177 ? 45.105 9.562 -48.763 1.00 42.59 177 ALA A C 1
ATOM 1424 O O . ALA A 1 177 ? 45.180 10.473 -49.587 1.00 42.59 177 ALA A O 1
ATOM 1425 N N . ALA A 1 178 ? 46.091 8.673 -48.498 1.00 37.44 178 ALA A N 1
ATOM 1426 C CA . ALA A 1 178 ? 47.135 8.084 -49.391 1.00 37.44 178 ALA A CA 1
ATOM 1427 C C . ALA A 1 178 ? 48.544 7.996 -48.728 1.00 37.44 178 ALA A C 1
ATOM 1429 O O . ALA A 1 178 ? 48.801 8.781 -47.819 1.00 37.44 178 ALA A O 1
ATOM 1430 N N . PRO A 1 179 ? 49.521 7.177 -49.207 1.00 43.50 179 PRO A N 1
ATOM 1431 C CA . PRO A 1 179 ? 49.482 5.961 -50.040 1.00 43.50 179 PRO A CA 1
ATOM 1432 C C . PRO A 1 179 ? 50.334 4.771 -49.491 1.00 43.50 179 PRO A C 1
ATOM 1434 O O . PRO A 1 179 ? 51.047 4.857 -48.498 1.00 43.50 179 PRO A O 1
ATOM 1437 N N . SER A 1 180 ? 50.254 3.649 -50.211 1.00 41.84 180 SER A N 1
ATOM 1438 C CA . SER A 1 180 ? 50.951 2.354 -50.095 1.00 41.84 180 SER A CA 1
ATOM 1439 C C . SER A 1 180 ? 52.484 2.354 -50.248 1.00 41.84 180 SER A C 1
ATOM 1441 O O . SER A 1 180 ? 52.981 3.049 -51.131 1.00 41.84 180 SER A O 1
ATOM 1443 N N . GLN A 1 181 ? 53.187 1.414 -49.585 1.00 39.97 181 GLN A N 1
ATOM 1444 C CA . GLN A 1 181 ? 54.410 0.760 -50.103 1.00 39.97 181 GLN A CA 1
ATOM 1445 C C . GLN A 1 181 ? 54.518 -0.726 -49.683 1.00 39.97 181 GLN A C 1
ATOM 1447 O O . GLN A 1 181 ? 54.097 -1.120 -48.599 1.00 39.97 181 GLN A O 1
ATOM 1452 N N . GLN A 1 182 ? 55.036 -1.533 -50.615 1.00 37.25 182 GLN A N 1
ATOM 1453 C CA . GLN A 1 182 ? 55.168 -2.998 -50.647 1.00 37.25 182 GLN A CA 1
ATOM 1454 C C . GLN A 1 182 ? 56.477 -3.533 -50.021 1.00 37.25 182 GLN A C 1
ATOM 1456 O O . GLN A 1 182 ? 57.399 -2.772 -49.744 1.00 37.25 182 GLN A O 1
ATOM 1461 N N . SER A 1 183 ? 56.574 -4.876 -50.017 1.00 35.41 183 SER A N 1
ATOM 1462 C CA . SER A 1 183 ? 57.753 -5.776 -49.954 1.00 35.41 183 SER A CA 1
ATOM 1463 C C . SER A 1 183 ? 57.921 -6.471 -48.597 1.00 35.41 183 SER A C 1
ATOM 1465 O O . SER A 1 183 ? 57.754 -5.851 -47.562 1.00 35.41 183 SER A O 1
ATOM 1467 N N . GLY A 1 184 ? 58.197 -7.768 -48.469 1.00 29.97 184 GLY A N 1
ATOM 1468 C CA . GLY A 1 184 ? 58.471 -8.848 -49.413 1.00 29.97 184 GLY A CA 1
ATOM 1469 C C . GLY A 1 184 ? 59.162 -9.988 -48.641 1.00 29.97 184 GLY A C 1
ATOM 1470 O O . GLY A 1 184 ? 60.058 -9.723 -47.855 1.00 29.97 184 GLY A O 1
ATOM 1471 N N . SER A 1 185 ? 58.720 -11.232 -48.866 1.00 32.84 185 SER A N 1
ATOM 1472 C CA . SER A 1 185 ? 59.410 -12.525 -48.634 1.00 32.84 185 SER A CA 1
ATOM 1473 C C . SER A 1 185 ? 60.092 -12.843 -47.283 1.00 32.84 185 SER A C 1
ATOM 1475 O O . SER A 1 185 ? 61.119 -12.260 -46.964 1.00 32.84 185 SER A O 1
ATOM 1477 N N . HIS A 1 186 ? 59.695 -13.948 -46.626 1.00 35.84 186 HIS A N 1
ATOM 1478 C CA . HIS A 1 186 ? 60.528 -15.172 -46.589 1.00 35.84 186 HIS A CA 1
ATOM 1479 C C . HIS A 1 186 ? 59.879 -16.374 -45.854 1.00 35.84 186 HIS A C 1
ATOM 1481 O O . HIS A 1 186 ? 59.614 -16.324 -44.663 1.00 35.84 186 HIS A O 1
ATOM 1487 N N . ARG A 1 187 ? 59.730 -17.477 -46.611 1.00 33.97 187 ARG A N 1
ATOM 1488 C CA . ARG A 1 187 ? 59.902 -18.913 -46.269 1.00 33.97 187 ARG A CA 1
ATOM 1489 C C . ARG A 1 187 ? 59.213 -19.523 -45.027 1.00 33.97 187 ARG A C 1
ATOM 1491 O O . ARG A 1 187 ? 59.674 -19.383 -43.904 1.00 33.97 187 ARG A O 1
ATOM 1498 N N . SER A 1 188 ? 58.272 -20.432 -45.297 1.00 39.16 188 SER A N 1
ATOM 1499 C CA . SER A 1 188 ? 58.183 -21.748 -44.622 1.00 39.16 188 SER A CA 1
ATOM 1500 C C . SER A 1 188 ? 59.196 -22.720 -45.279 1.00 39.16 188 SER A C 1
ATOM 1502 O O . SER A 1 188 ? 59.596 -22.434 -46.415 1.00 39.16 188 SER A O 1
ATOM 1504 N N . PRO A 1 189 ? 59.631 -23.840 -44.649 1.00 46.72 189 PRO A N 1
ATOM 1505 C CA . PRO A 1 189 ? 58.752 -25.020 -44.569 1.00 46.72 189 PRO A CA 1
ATOM 1506 C C . PRO A 1 189 ? 58.956 -26.005 -43.377 1.00 46.72 189 PRO A C 1
ATOM 1508 O O . PRO A 1 189 ? 60.039 -26.142 -42.821 1.00 46.72 189 PRO A O 1
ATOM 1511 N N . THR A 1 190 ? 57.881 -26.768 -43.115 1.00 34.44 190 THR A N 1
ATOM 1512 C CA . THR A 1 190 ? 57.793 -28.215 -42.765 1.00 34.44 190 THR A CA 1
ATO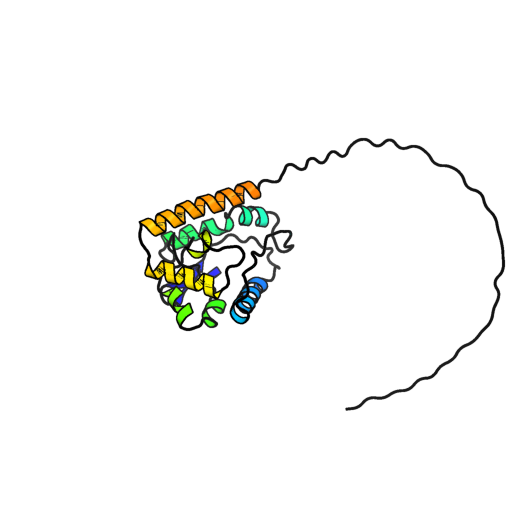M 1513 C C . THR A 1 190 ? 58.396 -28.819 -41.484 1.00 34.44 190 THR A C 1
ATOM 1515 O O . THR A 1 190 ? 59.585 -28.697 -41.232 1.00 34.44 190 THR A O 1
ATOM 1518 N N . TYR A 1 191 ? 57.547 -29.605 -40.792 1.00 34.12 191 TYR A N 1
ATOM 1519 C CA . TYR A 1 191 ? 57.648 -31.018 -40.317 1.00 34.12 191 TYR A CA 1
ATOM 1520 C C . TYR A 1 191 ? 56.987 -31.126 -38.921 1.00 34.12 191 TYR A C 1
ATOM 1522 O O . TYR A 1 191 ? 57.133 -30.210 -38.126 1.00 34.12 191 TYR A O 1
ATOM 1530 N N . ALA A 1 192 ? 56.304 -32.176 -38.460 1.00 35.78 192 ALA A N 1
ATOM 1531 C CA . ALA A 1 192 ? 55.563 -33.305 -39.017 1.00 35.78 192 ALA A CA 1
ATOM 1532 C C . ALA A 1 192 ? 54.799 -33.979 -37.842 1.00 35.78 192 ALA A C 1
ATOM 1534 O O . ALA A 1 192 ? 55.242 -33.902 -36.703 1.00 35.78 192 ALA A O 1
ATOM 1535 N N . ASN A 1 193 ? 53.690 -34.652 -38.169 1.00 34.78 193 ASN A N 1
ATOM 1536 C CA . ASN A 1 193 ? 53.136 -35.889 -37.578 1.00 34.78 193 ASN A CA 1
ATOM 1537 C C . ASN A 1 193 ? 52.826 -36.035 -36.054 1.00 34.78 193 ASN A C 1
ATOM 1539 O O . ASN A 1 193 ? 53.716 -36.198 -35.230 1.00 34.78 193 ASN A O 1
ATOM 1543 N N . PHE A 1 194 ? 51.510 -36.084 -35.756 1.00 33.56 194 PHE A N 1
ATOM 1544 C CA . PHE A 1 194 ? 50.679 -37.052 -34.969 1.00 33.56 194 PHE A CA 1
ATOM 1545 C C . PHE A 1 194 ? 51.316 -38.359 -34.395 1.00 33.56 194 PHE A C 1
ATOM 1547 O O . PHE A 1 194 ? 52.378 -38.720 -34.895 1.00 33.56 194 PHE A O 1
ATOM 1554 N N . PRO A 1 195 ? 50.656 -39.191 -33.516 1.00 48.56 195 PRO A N 1
ATOM 1555 C CA . PRO A 1 195 ? 49.260 -39.181 -32.986 1.00 48.56 195 PRO A CA 1
ATOM 1556 C C . PRO A 1 195 ? 49.029 -39.590 -31.482 1.00 48.56 195 PRO A C 1
ATOM 1558 O O . PRO A 1 195 ? 49.936 -40.005 -30.775 1.00 48.56 195 PRO A O 1
ATOM 1561 N N . HIS A 1 196 ? 47.746 -39.519 -31.063 1.00 37.00 196 HIS A N 1
ATOM 1562 C CA . HIS A 1 196 ? 46.949 -40.354 -30.117 1.00 37.00 196 HIS A CA 1
ATOM 1563 C C . HIS A 1 196 ? 47.488 -40.865 -28.761 1.00 37.00 196 HIS A C 1
ATOM 1565 O O . HIS A 1 196 ? 48.383 -41.697 -28.738 1.00 37.00 196 HIS A O 1
ATOM 1571 N N . VAL A 1 197 ? 46.696 -40.637 -27.690 1.00 40.06 197 VAL A N 1
ATOM 1572 C CA . VAL A 1 197 ? 46.246 -41.694 -26.747 1.00 40.06 197 VAL A CA 1
ATOM 1573 C C . VAL A 1 197 ? 44.796 -41.438 -26.284 1.00 40.06 197 VAL A C 1
ATOM 1575 O O . VAL A 1 197 ? 44.423 -40.336 -25.896 1.00 40.06 197 VAL A O 1
ATOM 1578 N N . THR A 1 198 ? 43.994 -42.498 -26.363 1.00 40.50 198 THR A N 1
ATOM 1579 C CA . THR A 1 198 ? 42.612 -42.727 -25.900 1.00 40.50 198 THR A CA 1
ATOM 1580 C C . THR A 1 198 ? 42.554 -43.345 -24.492 1.00 40.50 198 THR A C 1
ATOM 1582 O O . THR A 1 198 ? 43.474 -44.070 -24.128 1.00 40.50 198 THR A O 1
ATOM 1585 N N . GLY A 1 199 ? 41.424 -43.214 -23.775 1.00 36.09 199 GLY A N 1
ATOM 1586 C CA . GLY A 1 199 ? 41.039 -44.105 -22.652 1.00 36.09 199 GLY A CA 1
ATOM 1587 C C . GLY A 1 199 ? 40.232 -43.392 -21.550 1.00 36.09 199 GLY A C 1
ATOM 1588 O O . GLY A 1 199 ? 40.812 -42.617 -20.809 1.00 36.09 199 GLY A O 1
ATOM 1589 N N . ILE A 1 200 ? 38.888 -43.415 -21.545 1.00 41.03 200 ILE A N 1
ATOM 1590 C CA . ILE A 1 200 ? 37.966 -44.411 -20.928 1.00 41.03 200 ILE A CA 1
ATOM 1591 C C . ILE A 1 200 ? 37.988 -44.409 -19.380 1.00 41.03 200 ILE A C 1
ATOM 1593 O O . ILE A 1 200 ? 38.967 -44.837 -18.788 1.00 41.03 200 ILE A O 1
ATOM 1597 N N . SER A 1 201 ? 36.874 -44.047 -18.720 1.00 36.66 201 SER A N 1
ATOM 1598 C CA . SER A 1 201 ? 35.994 -45.001 -18.000 1.00 36.66 201 SER A CA 1
ATOM 1599 C C . SER A 1 201 ? 35.047 -44.337 -16.985 1.00 36.66 201 SER A C 1
ATOM 1601 O O . SER A 1 201 ? 35.416 -43.463 -16.213 1.00 36.66 201 SER A O 1
ATOM 1603 N N . SER A 1 202 ? 33.829 -44.869 -16.986 1.00 38.50 202 SER A N 1
ATOM 1604 C CA . SER A 1 202 ? 32.682 -44.733 -16.083 1.00 38.50 202 SER A CA 1
ATOM 1605 C C . SER A 1 202 ? 32.854 -45.299 -14.657 1.00 38.50 202 SER A C 1
ATOM 1607 O O . SER A 1 202 ? 33.752 -46.115 -14.441 1.00 38.50 202 SER A O 1
ATOM 1609 N N . LYS A 1 203 ? 31.802 -45.061 -13.842 1.00 39.91 203 LYS A N 1
ATOM 1610 C CA . LYS A 1 203 ? 31.373 -45.669 -12.550 1.00 39.91 203 LYS A CA 1
ATOM 1611 C C . LYS A 1 203 ? 31.816 -44.848 -11.326 1.00 39.91 203 LYS A C 1
ATOM 1613 O O . LYS A 1 203 ? 32.952 -44.406 -11.293 1.00 39.91 203 LYS A O 1
ATOM 1618 N N . GLN A 1 204 ? 30.990 -44.588 -10.314 1.00 41.75 204 GLN A N 1
ATOM 1619 C CA . GLN A 1 204 ? 29.742 -45.206 -9.851 1.00 41.75 204 GLN A CA 1
ATOM 1620 C C . GLN A 1 204 ? 28.982 -44.192 -8.987 1.00 41.75 204 GLN A C 1
ATOM 1622 O O . GLN A 1 204 ? 29.665 -43.318 -8.408 1.00 41.75 204 GLN A O 1
#

Radius of gyration: 29.15 Å; chains: 1; bounding box: 78×65×66 Å

Foldseek 3Di:
DWFQAAPRDIDDAQFADFFDPPDDPCVVVVLLVVLLVPQWFDAPPPPPDDVRTDPCSVVCVLLVVRRVSRVVCCVVVQAPQEAQATHHPSSCVPDDPLLVCRNNHGHHPFYQCNLPPDSTHGPVNSSVRRVVCVVVPDPVVSVVRVVSVVVVSVVSVVVPPPPPPPDPDDDDDDDDDDDDDDDDDDDDDDDDDDDDDDDDDDDD